Protein AF-A0A918P2J9-F1 (afdb_monomer)

Mean predicted aligned error: 7.33 Å

Solvent-accessible surface area (backbone atoms only — not comparable to full-atom values): 13934 Å² total; per-residue (Å²): 56,36,21,36,29,37,30,34,42,88,56,56,94,86,48,90,57,74,22,52,44,79,51,74,50,75,21,61,88,100,46,53,57,49,46,50,60,71,48,36,55,52,45,50,60,73,72,46,90,61,63,65,65,52,54,49,59,73,71,31,46,76,73,44,68,31,48,72,48,73,78,57,59,68,42,76,58,72,70,55,52,92,74,96,67,66,88,82,62,78,62,58,41,62,76,27,48,31,54,35,65,92,68,68,45,60,66,61,38,30,54,48,24,52,51,50,49,51,60,56,67,61,46,89,88,51,88,65,52,54,54,56,50,33,42,49,39,55,55,55,40,45,67,57,46,54,50,54,43,55,67,48,44,81,42,87,88,58,82,65,84,70,59,74,77,57,80,68,50,57,56,50,53,54,50,50,50,42,43,66,60,24,30,88,65,36,69,65,42,24,52,43,50,51,32,32,67,70,64,77,39,61,73,69,55,59,63,35,70,73,32,38,48,47,52,73,73,48,76,62,57,81,79,68,94,62,82,83,84,67,78,81,73,82,83,128

Radius of gyration: 21.14 Å; Cα contacts (8 Å, |Δi|>4): 279; chains: 1; bounding box: 54×46×59 Å

Structure (mmCIF, N/CA/C/O backbone):
data_AF-A0A918P2J9-F1
#
_entry.id   AF-A0A918P2J9-F1
#
loop_
_atom_site.group_PDB
_atom_site.id
_atom_site.type_symbol
_atom_site.label_atom_id
_atom_site.label_alt_id
_atom_site.label_comp_id
_atom_site.label_asym_id
_atom_site.label_entity_id
_atom_site.label_seq_id
_atom_site.pdbx_PDB_ins_code
_atom_site.Cartn_x
_atom_site.Cartn_y
_atom_site.Cartn_z
_atom_site.occupancy
_atom_site.B_iso_or_equiv
_atom_site.auth_seq_id
_atom_site.auth_comp_id
_atom_site.auth_asym_id
_atom_site.auth_atom_id
_atom_site.pdbx_PDB_model_num
ATOM 1 N N . MET A 1 1 ? -4.949 5.084 -13.049 1.00 84.31 1 MET A N 1
ATOM 2 C CA . MET A 1 1 ? -5.505 3.726 -13.236 1.00 84.31 1 MET A CA 1
ATOM 3 C C . MET A 1 1 ? -4.372 2.719 -13.173 1.00 84.31 1 MET A C 1
ATOM 5 O O . MET A 1 1 ? -3.255 3.065 -13.532 1.00 84.31 1 MET A O 1
ATOM 9 N N . VAL A 1 2 ? -4.648 1.508 -12.704 1.00 87.06 2 VAL A N 1
ATOM 10 C CA . VAL A 1 2 ? -3.726 0.367 -12.774 1.00 87.06 2 VAL A CA 1
ATOM 11 C C . VAL A 1 2 ? -4.318 -0.639 -13.756 1.00 87.06 2 VAL A C 1
ATOM 13 O O . VAL A 1 2 ? -5.532 -0.826 -13.731 1.00 87.06 2 VAL A O 1
ATOM 16 N N . ALA A 1 3 ? -3.507 -1.251 -14.609 1.00 89.50 3 ALA A N 1
ATOM 17 C CA . ALA A 1 3 ? -3.910 -2.371 -15.451 1.00 89.50 3 ALA A CA 1
ATOM 18 C C . ALA A 1 3 ? -2.964 -3.547 -15.219 1.00 89.50 3 ALA A C 1
ATOM 20 O O . ALA A 1 3 ? -1.765 -3.337 -15.028 1.00 89.50 3 ALA A O 1
ATOM 21 N N . GLY A 1 4 ? -3.503 -4.763 -15.218 1.00 90.19 4 GLY A N 1
ATOM 22 C CA . GLY A 1 4 ? -2.707 -5.975 -15.076 1.00 90.19 4 GLY A CA 1
ATOM 23 C C . GLY A 1 4 ? -3.151 -7.078 -16.024 1.00 90.19 4 GLY A C 1
ATOM 24 O O . GLY A 1 4 ? -4.349 -7.261 -16.217 1.00 90.19 4 GLY A O 1
ATOM 25 N N . ALA A 1 5 ? -2.191 -7.806 -16.582 1.00 90.94 5 ALA A N 1
ATOM 26 C CA . ALA A 1 5 ? -2.409 -8.960 -17.453 1.00 90.94 5 ALA A CA 1
ATOM 27 C C . ALA A 1 5 ? -1.496 -10.110 -17.013 1.00 90.94 5 ALA A C 1
ATOM 29 O O . ALA A 1 5 ? -0.385 -9.867 -16.528 1.00 90.94 5 ALA A O 1
ATOM 30 N N . GLN A 1 6 ? -1.971 -11.347 -17.148 1.00 91.69 6 GLN A N 1
ATOM 31 C CA . GLN A 1 6 ? -1.161 -12.535 -16.874 1.00 91.69 6 GLN A CA 1
ATOM 32 C C . GLN A 1 6 ? -0.451 -12.980 -18.145 1.00 91.69 6 GLN A C 1
ATOM 34 O O . GLN A 1 6 ? -1.038 -12.955 -19.223 1.00 91.69 6 GLN A O 1
ATOM 39 N N . TRP A 1 7 ? 0.792 -13.412 -17.997 1.00 91.19 7 TRP A N 1
ATOM 40 C CA . TRP A 1 7 ? 1.665 -13.833 -19.084 1.00 91.19 7 TRP A CA 1
ATOM 41 C C . TRP A 1 7 ? 2.364 -15.129 -18.700 1.00 91.19 7 TRP A C 1
ATOM 43 O O . TRP A 1 7 ? 2.609 -15.373 -17.519 1.00 91.19 7 TRP A O 1
ATOM 53 N N . ARG A 1 8 ? 2.701 -15.948 -19.688 1.00 90.25 8 ARG A N 1
ATOM 54 C CA . ARG A 1 8 ? 3.524 -17.138 -19.527 1.00 90.25 8 ARG A CA 1
ATOM 55 C C . ARG A 1 8 ? 4.859 -16.935 -20.218 1.00 90.25 8 ARG A C 1
ATOM 57 O O . ARG A 1 8 ? 4.885 -16.604 -21.395 1.00 90.25 8 ARG A O 1
ATOM 64 N N . ALA A 1 9 ? 5.943 -17.177 -19.502 1.00 85.69 9 ALA A N 1
ATOM 65 C CA . ALA A 1 9 ? 7.285 -17.286 -20.056 1.00 85.69 9 ALA A CA 1
ATOM 66 C C . ALA A 1 9 ? 7.898 -18.620 -19.609 1.00 85.69 9 ALA A C 1
ATOM 68 O O . ALA A 1 9 ? 7.389 -19.259 -18.683 1.00 85.69 9 ALA A O 1
ATOM 69 N N . ASP A 1 10 ? 8.979 -19.049 -20.261 1.00 76.81 10 ASP A N 1
ATOM 70 C CA . ASP A 1 10 ? 9.714 -20.230 -19.815 1.00 76.81 10 ASP A CA 1
ATOM 71 C C . ASP A 1 10 ? 10.178 -20.030 -18.367 1.00 76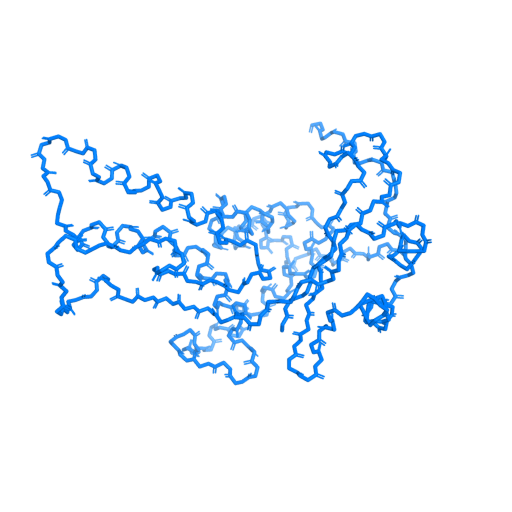.81 10 ASP A C 1
ATOM 73 O O . ASP A 1 10 ? 10.857 -19.056 -18.033 1.00 76.81 10 ASP A O 1
ATOM 77 N N . ALA A 1 11 ? 9.774 -20.953 -17.492 1.00 64.69 11 ALA A N 1
ATOM 78 C CA . ALA A 1 11 ? 10.113 -20.895 -16.081 1.00 64.69 11 ALA A CA 1
ATOM 79 C C . ALA A 1 11 ? 11.627 -21.069 -15.920 1.00 64.69 11 ALA A C 1
ATOM 81 O O . ALA A 1 11 ? 12.173 -22.148 -16.167 1.00 64.69 11 ALA A O 1
ATOM 82 N N . ALA A 1 12 ? 12.312 -20.013 -15.486 1.00 64.62 12 ALA A N 1
ATOM 83 C CA . ALA A 1 12 ? 13.693 -20.140 -15.050 1.00 64.62 12 ALA A CA 1
ATOM 84 C C . ALA A 1 12 ? 13.765 -21.046 -13.807 1.00 64.62 12 ALA A C 1
ATOM 86 O O . ALA A 1 12 ? 12.830 -21.122 -13.005 1.00 64.62 12 ALA A O 1
ATOM 87 N N . GLU A 1 13 ? 14.891 -21.734 -13.627 1.00 53.19 13 GLU A N 1
ATOM 88 C CA . GLU A 1 13 ? 15.126 -22.571 -12.451 1.00 53.19 13 GLU A CA 1
ATOM 89 C C . GLU A 1 13 ? 14.973 -21.734 -11.164 1.00 53.19 13 GLU A C 1
ATOM 91 O O . GLU A 1 13 ? 15.686 -20.752 -10.959 1.00 53.19 13 GLU A O 1
ATOM 96 N N . GLY A 1 14 ? 14.008 -22.101 -10.311 1.00 57.75 14 GLY A N 1
ATOM 97 C CA . GLY A 1 14 ? 13.675 -21.365 -9.083 1.00 57.75 14 GLY A CA 1
ATOM 98 C C . GLY A 1 14 ? 12.502 -20.382 -9.189 1.00 57.75 14 GLY A C 1
ATOM 99 O O . GLY A 1 14 ? 12.228 -19.685 -8.210 1.00 57.75 14 GLY A O 1
ATOM 100 N N . ASP A 1 15 ? 11.790 -20.327 -10.317 1.00 68.50 15 ASP A N 1
ATOM 101 C CA . ASP A 1 15 ? 10.587 -19.503 -10.443 1.00 68.50 15 ASP A CA 1
ATOM 102 C C . ASP A 1 15 ? 9.437 -20.017 -9.554 1.00 68.50 15 ASP A C 1
ATOM 104 O O . ASP A 1 15 ? 8.882 -21.100 -9.758 1.00 68.50 15 ASP A O 1
ATOM 108 N N . ALA A 1 16 ? 9.064 -19.205 -8.563 1.00 64.88 16 ALA A N 1
ATOM 109 C CA . ALA A 1 16 ? 7.984 -19.497 -7.628 1.00 64.88 16 ALA A CA 1
ATOM 110 C C . ALA A 1 16 ? 6.596 -19.519 -8.294 1.00 64.88 16 ALA A C 1
ATOM 112 O O . ALA A 1 16 ? 5.665 -20.094 -7.724 1.00 64.88 16 ALA A O 1
ATOM 113 N N . GLU A 1 17 ? 6.447 -18.905 -9.471 1.00 73.00 17 GLU A N 1
ATOM 114 C CA . GLU A 1 17 ? 5.168 -18.782 -10.176 1.00 73.00 17 GLU A CA 1
ATOM 115 C C . GLU A 1 17 ? 5.001 -19.805 -11.316 1.00 73.00 17 GLU A C 1
ATOM 117 O O . GLU A 1 17 ? 3.989 -19.793 -12.023 1.00 73.00 17 GLU A O 1
ATOM 122 N N . GLY A 1 18 ? 5.959 -20.727 -11.487 1.00 77.19 18 GLY A N 1
ATOM 123 C CA . GLY A 1 18 ? 5.875 -21.805 -12.479 1.00 77.19 18 GLY A CA 1
ATOM 124 C C . GLY A 1 18 ? 5.742 -21.300 -13.920 1.00 77.19 18 GLY A C 1
ATOM 125 O O . GLY A 1 18 ? 4.986 -21.876 -14.705 1.00 77.19 18 GLY A O 1
ATOM 126 N N . GLY A 1 19 ? 6.421 -20.199 -14.248 1.00 83.31 19 GLY A N 1
ATOM 127 C CA . GLY A 1 19 ? 6.422 -19.540 -15.552 1.00 83.31 19 GLY A CA 1
ATOM 128 C C . GLY A 1 19 ? 5.253 -18.584 -15.774 1.00 83.31 19 GLY A C 1
ATOM 129 O O . GLY A 1 19 ? 5.132 -18.028 -16.861 1.00 83.31 19 GLY A O 1
ATOM 130 N N . THR A 1 20 ? 4.353 -18.402 -14.799 1.00 89.56 20 THR A N 1
ATOM 131 C CA . THR A 1 20 ? 3.184 -17.517 -14.936 1.00 89.56 20 THR A CA 1
ATOM 132 C C . THR A 1 20 ? 3.386 -16.210 -14.189 1.00 89.56 20 THR A C 1
ATOM 134 O O . THR A 1 20 ? 3.342 -16.192 -12.970 1.00 89.56 20 THR A O 1
ATOM 137 N N . HIS A 1 21 ? 3.476 -15.097 -14.906 1.00 89.75 21 HIS A N 1
ATOM 138 C CA . HIS A 1 21 ? 3.784 -13.791 -14.336 1.00 89.75 21 HIS A CA 1
ATOM 139 C C . HIS A 1 21 ? 2.631 -12.800 -14.473 1.00 89.75 21 HIS A C 1
ATOM 141 O O . HIS A 1 21 ? 1.951 -12.735 -15.500 1.00 89.75 21 HIS A O 1
ATOM 147 N N . LEU A 1 22 ? 2.423 -11.976 -13.445 1.00 90.06 22 LEU A N 1
ATOM 148 C CA . LEU A 1 22 ? 1.475 -10.862 -13.487 1.00 90.06 22 LEU A CA 1
ATOM 149 C C . LEU A 1 22 ? 2.208 -9.554 -13.807 1.00 90.06 22 LEU A C 1
ATOM 151 O O . LEU A 1 22 ? 2.923 -9.006 -12.967 1.00 90.06 22 LEU A O 1
ATOM 155 N N . VAL A 1 23 ? 1.976 -9.004 -14.998 1.00 89.88 23 VAL A N 1
ATOM 156 C CA . VAL A 1 23 ? 2.512 -7.692 -15.383 1.00 89.88 23 VAL A CA 1
ATOM 157 C C . VAL A 1 23 ? 1.518 -6.625 -14.970 1.00 89.88 23 VAL A C 1
ATOM 159 O O . VAL A 1 23 ? 0.385 -6.623 -15.444 1.00 89.88 23 VAL A O 1
ATOM 162 N N . ILE A 1 24 ? 1.945 -5.698 -14.113 1.00 89.94 24 ILE A N 1
ATOM 163 C CA . ILE A 1 24 ? 1.121 -4.580 -13.650 1.00 89.94 24 ILE A CA 1
ATOM 164 C C . ILE A 1 24 ? 1.755 -3.269 -14.101 1.00 89.94 24 ILE A C 1
ATOM 166 O O . ILE A 1 24 ? 2.901 -2.972 -13.765 1.00 89.94 24 ILE A O 1
ATOM 170 N N . VAL A 1 25 ? 0.976 -2.446 -14.796 1.00 89.50 25 VAL A N 1
ATOM 171 C CA . VAL A 1 25 ? 1.343 -1.067 -15.127 1.00 89.50 25 VAL A CA 1
ATOM 172 C C . VAL A 1 25 ? 0.364 -0.092 -14.501 1.00 89.50 25 VAL A C 1
ATOM 174 O O . VAL A 1 25 ? -0.822 -0.372 -14.323 1.00 89.50 25 VAL A O 1
ATOM 177 N N . SER A 1 26 ? 0.857 1.091 -14.163 1.00 87.94 26 SER A N 1
ATOM 178 C CA . SER A 1 26 ? 0.036 2.156 -13.607 1.00 87.94 26 SER A CA 1
ATOM 179 C C . SER A 1 26 ? 0.283 3.453 -14.345 1.00 87.94 26 SER A C 1
ATOM 181 O O . SER A 1 26 ? 1.430 3.858 -14.515 1.00 87.94 26 SER A O 1
ATOM 183 N N . GLY A 1 27 ? -0.808 4.119 -14.690 1.00 84.50 27 GLY A N 1
ATOM 184 C CA . GLY A 1 27 ? -0.811 5.423 -15.323 1.00 84.50 27 GLY A CA 1
ATOM 185 C C . GLY A 1 27 ? -1.550 6.445 -14.478 1.00 84.50 27 GLY A C 1
ATOM 186 O O . GLY A 1 27 ? -2.526 6.130 -13.778 1.00 84.50 27 GLY A O 1
ATOM 187 N N . LEU A 1 28 ? -1.078 7.680 -14.531 1.00 77.75 28 LEU A N 1
ATOM 188 C CA . LEU A 1 28 ? -1.748 8.830 -13.934 1.00 77.75 28 LEU A CA 1
ATOM 189 C C . LEU A 1 28 ? -2.625 9.485 -14.998 1.00 77.75 28 LEU A C 1
ATOM 191 O O . LEU A 1 28 ? -2.317 9.366 -16.167 1.00 77.75 28 LEU A O 1
ATOM 195 N N . ARG A 1 29 ? -3.716 10.126 -14.572 1.00 72.62 29 ARG A N 1
ATOM 196 C CA . ARG A 1 29 ? -4.645 10.969 -15.357 1.00 72.62 29 ARG A CA 1
ATOM 197 C C . ARG A 1 29 ? -4.267 11.231 -16.820 1.00 72.62 29 ARG A C 1
ATOM 199 O O . ARG A 1 29 ? -3.204 11.796 -17.069 1.00 72.62 29 ARG A O 1
ATOM 206 N N . ASP A 1 30 ? -5.175 10.905 -17.735 1.00 78.00 30 ASP A N 1
ATOM 207 C CA . ASP A 1 30 ? -5.034 11.082 -19.193 1.00 78.00 30 ASP A CA 1
ATOM 208 C C . ASP A 1 30 ? -3.894 10.253 -19.820 1.00 78.00 30 ASP A C 1
ATOM 210 O O . ASP A 1 30 ? -3.643 10.307 -21.023 1.00 78.00 30 ASP A O 1
ATOM 214 N N . ASP A 1 31 ? -3.218 9.450 -19.000 1.00 83.69 31 ASP A N 1
ATOM 215 C CA . ASP A 1 31 ? -2.245 8.435 -19.368 1.00 83.69 31 ASP A CA 1
ATOM 216 C C . ASP A 1 31 ? -2.607 7.085 -18.729 1.00 83.69 31 ASP A C 1
ATOM 218 O O . ASP A 1 31 ? -1.748 6.314 -18.297 1.00 83.69 31 ASP A O 1
ATOM 222 N N . GLU A 1 32 ? -3.902 6.793 -18.600 1.00 86.19 32 GLU A N 1
ATOM 223 C CA . GLU A 1 32 ? -4.345 5.486 -18.136 1.00 86.19 32 GLU A CA 1
ATOM 224 C C . GLU A 1 32 ? -3.878 4.364 -19.078 1.00 86.19 32 GLU A C 1
ATOM 226 O O . GLU A 1 32 ? -4.041 4.482 -20.294 1.00 86.19 32 GLU A O 1
ATOM 231 N N . PRO A 1 33 ? -3.350 3.247 -18.537 1.00 86.81 33 PRO A N 1
ATOM 232 C CA . PRO A 1 33 ? -3.035 2.101 -19.363 1.00 86.81 33 PRO A CA 1
ATOM 233 C C . PRO A 1 33 ? -4.320 1.551 -20.002 1.00 86.81 33 PRO A C 1
ATOM 235 O O . PRO A 1 33 ? -5.332 1.395 -19.301 1.00 86.81 33 PRO A O 1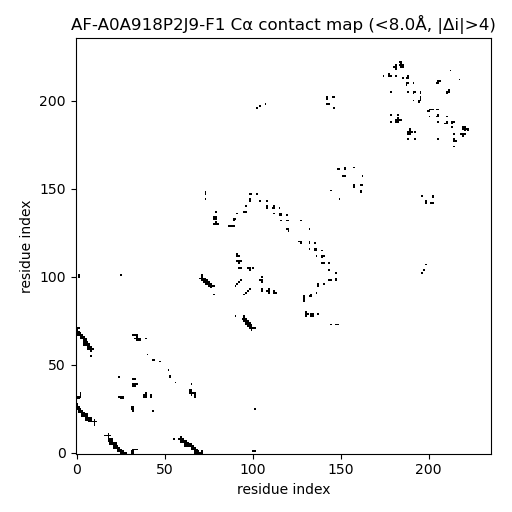
ATOM 238 N N . PRO A 1 34 ? -4.293 1.262 -21.311 1.00 88.06 34 PRO A N 1
ATOM 239 C CA . PRO A 1 34 ? -5.384 0.585 -21.998 1.00 88.06 34 PRO A CA 1
ATOM 240 C C . PRO A 1 34 ? -5.590 -0.837 -21.456 1.00 88.06 34 PRO A C 1
ATOM 242 O O . PRO A 1 34 ? -4.734 -1.400 -20.769 1.00 88.06 34 PRO A O 1
ATOM 245 N N . THR A 1 35 ? -6.769 -1.391 -21.735 1.00 87.69 35 THR A N 1
ATOM 246 C CA . THR A 1 35 ? -7.193 -2.729 -21.280 1.00 87.69 35 THR A CA 1
ATOM 247 C C . THR A 1 35 ? -7.355 -3.728 -22.423 1.00 87.69 35 THR A C 1
ATOM 249 O O . THR A 1 35 ? -7.693 -4.878 -22.174 1.00 87.69 35 THR A O 1
ATOM 252 N N . ASP A 1 36 ? -7.156 -3.295 -23.665 1.00 88.94 36 ASP A N 1
ATOM 253 C CA . ASP A 1 36 ? -6.964 -4.177 -24.812 1.00 88.94 36 ASP A CA 1
ATOM 254 C C . ASP A 1 36 ? -5.494 -4.613 -24.915 1.00 88.94 36 ASP A C 1
ATOM 256 O O . ASP A 1 36 ? -4.588 -3.890 -24.491 1.00 88.94 36 ASP A O 1
ATOM 260 N N . ASP A 1 37 ? -5.269 -5.806 -25.457 1.00 80.38 37 ASP A N 1
ATOM 261 C CA . ASP A 1 37 ? -3.973 -6.490 -25.389 1.00 80.38 37 ASP A CA 1
ATOM 262 C C . ASP A 1 37 ? -2.890 -5.751 -26.198 1.00 80.38 37 ASP A C 1
ATOM 264 O O . ASP A 1 37 ? -1.803 -5.471 -25.680 1.00 80.38 37 ASP A O 1
ATOM 268 N N . ASP A 1 38 ? -3.216 -5.326 -27.424 1.00 86.00 38 ASP A N 1
ATOM 269 C CA . ASP A 1 38 ? -2.317 -4.548 -28.291 1.00 86.00 38 ASP A CA 1
ATOM 270 C C . ASP A 1 38 ? -1.973 -3.185 -27.676 1.00 86.00 38 ASP A C 1
ATOM 272 O O . ASP A 1 38 ? -0.812 -2.743 -27.671 1.00 86.00 38 ASP A O 1
ATOM 276 N N . GLY A 1 39 ? -2.979 -2.514 -27.111 1.00 88.38 39 GLY A N 1
ATOM 277 C CA . GLY A 1 39 ? -2.814 -1.269 -26.385 1.00 88.38 39 GLY A CA 1
ATOM 278 C C . GLY A 1 39 ? -1.906 -1.441 -25.174 1.00 88.38 39 GLY A C 1
ATOM 279 O O . GLY A 1 39 ? -1.040 -0.592 -24.945 1.00 88.38 39 GLY A O 1
ATOM 280 N N . PHE A 1 40 ? -2.067 -2.519 -24.400 1.00 88.88 40 PHE A N 1
ATOM 281 C CA . PHE A 1 40 ? -1.269 -2.780 -23.201 1.00 88.88 40 PHE A CA 1
ATOM 282 C C . PHE A 1 40 ? 0.216 -2.924 -23.548 1.00 88.88 40 PHE A C 1
ATOM 284 O O . PHE A 1 40 ? 1.058 -2.238 -22.961 1.00 88.88 40 PHE A O 1
ATOM 291 N N . VAL A 1 41 ? 0.541 -3.743 -24.553 1.00 89.00 41 VAL A N 1
ATOM 292 C CA . VAL A 1 41 ? 1.923 -3.925 -25.027 1.00 89.00 41 VAL A CA 1
ATOM 293 C C . VAL A 1 41 ? 2.493 -2.608 -25.556 1.00 89.00 41 VAL A C 1
ATOM 295 O O . VAL A 1 41 ? 3.611 -2.223 -25.200 1.00 89.00 41 VAL A O 1
ATOM 298 N N . THR A 1 42 ? 1.717 -1.868 -26.352 1.00 90.38 42 THR A N 1
ATOM 299 C CA . THR A 1 42 ? 2.128 -0.556 -26.877 1.00 90.38 42 THR A CA 1
ATOM 300 C C . THR A 1 42 ? 2.400 0.443 -25.750 1.00 90.38 42 THR A C 1
ATOM 302 O O . THR A 1 42 ? 3.388 1.184 -25.788 1.00 90.38 42 THR A O 1
ATOM 305 N N . TYR A 1 43 ? 1.553 0.451 -24.720 1.00 90.19 43 TYR A N 1
ATOM 306 C CA . TYR A 1 43 ? 1.710 1.301 -23.545 1.00 90.19 43 TYR A CA 1
ATOM 307 C C . TYR A 1 43 ? 3.001 0.975 -22.792 1.00 90.19 43 TYR A C 1
ATOM 309 O O . TYR A 1 43 ? 3.782 1.887 -22.508 1.00 90.19 43 TYR A O 1
ATOM 317 N N . VAL A 1 44 ? 3.262 -0.312 -22.529 1.00 88.75 44 VAL A N 1
ATOM 318 C CA . VAL A 1 44 ? 4.504 -0.769 -21.887 1.00 88.75 44 VAL A CA 1
ATOM 319 C C . VAL A 1 44 ? 5.719 -0.295 -22.686 1.00 88.75 44 VAL A C 1
ATOM 321 O O . VAL A 1 44 ? 6.596 0.352 -22.110 1.00 88.75 44 VAL A O 1
ATOM 324 N N . ARG A 1 45 ? 5.727 -0.512 -24.010 1.00 88.56 45 ARG A N 1
ATOM 325 C CA . ARG A 1 45 ? 6.843 -0.120 -24.891 1.00 88.56 45 ARG A CA 1
ATOM 326 C C . ARG A 1 45 ? 7.117 1.376 -24.911 1.00 88.56 45 ARG A C 1
ATOM 328 O O . ARG A 1 45 ? 8.264 1.806 -25.002 1.00 88.56 45 ARG A O 1
ATOM 335 N N . LYS A 1 46 ? 6.059 2.180 -24.843 1.00 88.56 46 LYS A N 1
ATOM 336 C CA . LYS A 1 46 ? 6.163 3.642 -24.832 1.00 88.56 46 LYS A CA 1
ATOM 337 C C . LYS A 1 46 ? 6.645 4.177 -23.482 1.00 88.56 46 LYS A C 1
ATOM 339 O O . LYS A 1 46 ? 7.302 5.217 -23.439 1.00 88.56 46 LYS A O 1
ATOM 344 N N . ARG A 1 47 ? 6.266 3.524 -22.379 1.00 85.88 47 ARG A N 1
ATOM 345 C CA . ARG A 1 47 ? 6.467 4.041 -21.017 1.00 85.88 47 ARG A CA 1
ATOM 346 C C . ARG A 1 47 ? 7.725 3.528 -20.336 1.00 85.88 47 ARG A C 1
ATOM 348 O O . ARG A 1 47 ? 8.259 4.241 -19.486 1.00 85.88 47 ARG A O 1
ATOM 355 N N . LEU A 1 48 ? 8.206 2.344 -20.693 1.00 84.81 48 LEU A N 1
ATOM 356 C CA . LEU A 1 48 ? 9.395 1.755 -20.092 1.00 84.81 48 LEU A CA 1
ATOM 357 C C . LEU A 1 48 ? 10.566 1.871 -21.076 1.00 84.81 48 LEU A C 1
ATOM 359 O O . LEU A 1 48 ? 10.582 1.201 -22.095 1.00 84.81 48 LEU A O 1
ATOM 363 N N . PRO A 1 49 ? 11.564 2.730 -20.815 1.00 80.81 49 PRO A N 1
ATOM 364 C CA . PRO A 1 49 ? 12.639 2.973 -21.778 1.00 80.81 49 PRO A CA 1
ATOM 365 C C . PRO A 1 49 ? 13.618 1.797 -21.908 1.00 80.81 49 PRO A C 1
ATOM 367 O O . PRO A 1 49 ? 14.393 1.744 -22.859 1.00 80.81 49 PRO A O 1
ATOM 370 N N . HIS A 1 50 ? 13.626 0.873 -20.943 1.00 84.25 50 HIS A N 1
ATOM 371 C CA . HIS A 1 50 ? 14.583 -0.225 -20.911 1.00 84.25 50 HIS A CA 1
ATOM 372 C C . HIS A 1 50 ? 14.081 -1.432 -21.728 1.00 84.25 50 HIS A C 1
ATOM 374 O O . HIS A 1 50 ? 12.997 -1.944 -21.440 1.00 84.25 50 HIS A O 1
ATOM 380 N N . PRO A 1 51 ? 14.875 -1.974 -22.674 1.00 86.00 51 PRO A N 1
ATOM 381 C CA . PRO A 1 51 ? 14.409 -2.986 -23.628 1.00 86.00 51 PRO A CA 1
ATOM 382 C C . PRO A 1 51 ? 14.159 -4.370 -23.014 1.00 86.00 51 PRO A C 1
ATOM 384 O O . PRO A 1 51 ? 13.605 -5.234 -23.685 1.00 86.00 51 PRO A O 1
ATOM 387 N N . LEU A 1 52 ? 14.567 -4.620 -21.762 1.00 85.75 52 LEU A N 1
ATOM 388 C CA . LEU A 1 52 ? 14.390 -5.932 -21.117 1.00 85.75 52 LEU A CA 1
ATOM 389 C C . LEU A 1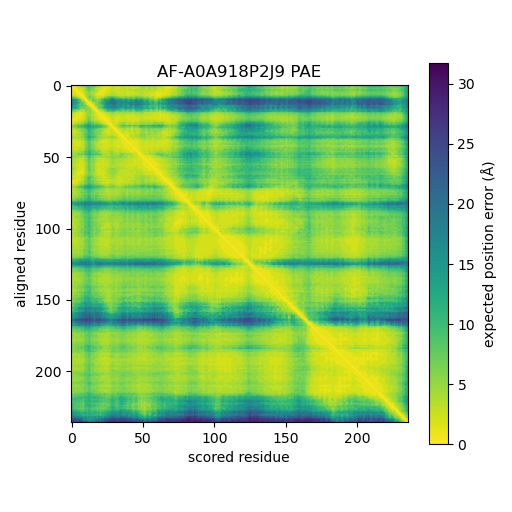 52 ? 12.929 -6.384 -21.099 1.00 85.75 52 LEU A C 1
ATOM 391 O O . LEU A 1 52 ? 12.649 -7.494 -21.529 1.00 85.75 52 LEU A O 1
ATOM 395 N N . LEU A 1 53 ? 12.005 -5.530 -20.652 1.00 84.69 53 LEU A N 1
ATOM 396 C CA . LEU A 1 53 ? 10.590 -5.907 -20.598 1.00 84.69 53 LEU A CA 1
ATOM 397 C C . LEU A 1 53 ? 9.977 -6.037 -21.992 1.00 84.69 53 LEU A C 1
ATOM 399 O O . LEU A 1 53 ? 9.021 -6.777 -22.159 1.00 84.69 53 LEU A O 1
ATOM 403 N N . HIS A 1 54 ? 10.534 -5.354 -22.996 1.00 87.69 54 HIS A N 1
ATOM 404 C CA . HIS A 1 54 ? 10.058 -5.459 -24.375 1.00 87.69 54 HIS A CA 1
ATOM 405 C C . HIS A 1 54 ? 10.420 -6.826 -24.943 1.00 87.69 54 HIS A C 1
ATOM 407 O O . HIS A 1 54 ? 9.538 -7.518 -25.426 1.00 87.69 54 HIS A O 1
ATOM 413 N N . ARG A 1 55 ? 11.690 -7.229 -24.786 1.00 87.88 55 ARG A N 1
ATOM 414 C CA . ARG A 1 55 ? 12.176 -8.558 -25.177 1.00 87.88 55 ARG A CA 1
ATOM 415 C C . ARG A 1 55 ? 11.412 -9.667 -24.461 1.00 87.88 55 ARG A C 1
ATOM 417 O O . ARG A 1 55 ? 10.983 -10.616 -25.093 1.00 87.88 55 ARG A O 1
ATOM 424 N N . TRP A 1 56 ? 11.181 -9.507 -23.160 1.00 88.56 56 TRP A N 1
ATOM 425 C CA . TRP A 1 56 ? 10.410 -10.480 -22.393 1.00 88.56 56 TRP A CA 1
ATOM 426 C C . TRP A 1 56 ? 8.949 -10.573 -22.869 1.00 88.56 56 TRP A C 1
ATOM 428 O O . TRP A 1 56 ? 8.433 -11.672 -23.013 1.00 88.56 56 TRP A O 1
ATOM 438 N N . LEU A 1 57 ? 8.297 -9.447 -23.190 1.00 88.50 57 LEU A N 1
ATOM 439 C CA . LEU A 1 57 ? 6.949 -9.450 -23.781 1.00 88.50 57 LEU A CA 1
ATOM 440 C C . LEU A 1 57 ? 6.905 -10.009 -25.213 1.00 88.50 57 LEU A C 1
ATOM 442 O O . LEU A 1 57 ? 5.842 -10.445 -25.636 1.00 88.50 57 LEU A O 1
ATOM 446 N N . ASP A 1 58 ? 8.011 -9.961 -25.964 1.00 88.00 58 ASP A N 1
ATOM 447 C CA . ASP A 1 58 ? 8.114 -10.556 -27.306 1.00 88.00 58 ASP A CA 1
ATOM 448 C C . ASP A 1 58 ? 8.155 -12.095 -27.250 1.00 88.00 58 ASP A C 1
ATOM 450 O O . ASP A 1 58 ? 7.714 -12.758 -28.186 1.00 88.00 58 ASP A O 1
ATOM 454 N N . GLU A 1 59 ? 8.678 -12.655 -26.157 1.00 89.31 59 GLU A N 1
ATOM 455 C CA . GLU A 1 59 ? 8.826 -14.102 -25.947 1.00 89.31 59 GLU A CA 1
ATOM 456 C C . GLU A 1 59 ? 7.684 -14.706 -25.111 1.00 89.31 59 GLU A C 1
ATOM 458 O O . GLU A 1 59 ? 7.411 -15.901 -25.212 1.00 89.31 59 GLU A O 1
ATOM 463 N N . ALA A 1 60 ? 7.011 -13.897 -24.288 1.00 90.56 60 ALA A N 1
ATOM 464 C CA . ALA A 1 60 ? 5.951 -14.351 -23.397 1.00 90.56 60 ALA A CA 1
ATOM 465 C C . ALA A 1 60 ? 4.579 -14.460 -24.090 1.00 90.56 60 ALA A C 1
ATOM 467 O O . ALA A 1 60 ? 4.179 -13.609 -24.884 1.00 90.56 60 ALA A O 1
ATOM 468 N N . GLU A 1 61 ? 3.802 -15.474 -23.712 1.00 90.19 61 GLU A N 1
ATOM 469 C CA . GLU A 1 61 ? 2.427 -15.686 -24.169 1.00 90.19 61 GLU A CA 1
ATOM 470 C C . GLU A 1 61 ? 1.429 -14.985 -23.224 1.00 90.19 61 GLU A C 1
ATOM 472 O O . GLU A 1 61 ? 1.438 -15.258 -22.020 1.00 90.19 61 GLU A O 1
ATOM 477 N N . PRO A 1 62 ? 0.531 -14.111 -23.707 1.00 90.12 62 PRO A N 1
ATOM 478 C CA . PRO A 1 62 ? -0.520 -13.542 -22.870 1.00 90.12 62 PRO A CA 1
ATOM 479 C C . PRO A 1 62 ? -1.544 -14.621 -22.482 1.00 90.12 62 PRO A C 1
ATOM 481 O O . PRO A 1 62 ? -2.136 -15.280 -23.333 1.00 90.12 62 PRO A O 1
ATOM 484 N N . LEU A 1 63 ? -1.792 -14.786 -21.182 1.00 91.75 63 LEU A N 1
ATOM 485 C CA . LEU A 1 63 ? -2.769 -15.741 -20.638 1.00 91.75 63 LEU A CA 1
ATOM 486 C C . LEU A 1 63 ? -4.137 -15.111 -20.363 1.00 91.75 63 LEU A C 1
ATOM 488 O O . LEU A 1 63 ? -5.127 -15.821 -20.175 1.00 91.75 63 LEU A O 1
ATOM 492 N N . SER A 1 64 ? -4.197 -13.785 -20.269 1.00 89.69 64 SER A N 1
ATOM 493 C CA . SER A 1 64 ? -5.437 -13.055 -20.042 1.00 89.69 64 SER A CA 1
ATOM 494 C C . SER A 1 64 ? -5.368 -11.651 -20.615 1.00 89.69 64 SER A C 1
ATOM 496 O O . SER A 1 64 ? -4.295 -11.051 -20.686 1.00 89.69 64 SER A O 1
ATOM 498 N N . SER A 1 65 ? -6.534 -11.111 -20.969 1.00 89.38 65 SER A N 1
ATOM 499 C CA . SER A 1 65 ? -6.626 -9.703 -21.333 1.00 89.38 65 SER A CA 1
ATOM 500 C C . SER A 1 65 ? -6.345 -8.791 -20.144 1.00 89.38 65 SER A C 1
ATOM 502 O O . SER A 1 65 ? -6.533 -9.169 -18.983 1.00 89.38 65 SER A O 1
ATOM 504 N N . ALA A 1 66 ? -5.921 -7.560 -20.424 1.00 88.75 66 ALA A N 1
ATOM 505 C CA . ALA A 1 66 ? -5.584 -6.609 -19.375 1.00 88.75 66 ALA A CA 1
ATOM 506 C C . ALA A 1 66 ? -6.818 -6.148 -18.573 1.00 88.75 66 ALA A C 1
ATOM 508 O O . ALA A 1 66 ? -7.766 -5.556 -19.088 1.00 88.75 66 ALA A O 1
ATOM 509 N N . PHE A 1 67 ? -6.778 -6.342 -17.254 1.00 90.38 67 PHE A N 1
ATOM 510 C CA . PHE A 1 67 ? -7.820 -5.898 -16.333 1.00 90.38 67 PHE A CA 1
ATOM 511 C C . PHE A 1 67 ? -7.476 -4.556 -15.705 1.00 90.38 67 PHE A C 1
ATOM 513 O O . PHE A 1 67 ? -6.459 -4.387 -15.032 1.00 90.38 67 PHE A O 1
ATOM 520 N N . GLY A 1 68 ? -8.381 -3.601 -15.886 1.00 89.00 68 GLY A N 1
ATOM 521 C CA . GLY A 1 68 ? -8.244 -2.239 -15.406 1.00 89.00 68 GLY A CA 1
ATOM 522 C C . GLY A 1 68 ? -8.890 -1.973 -14.045 1.00 89.00 68 GLY A C 1
ATOM 523 O O . GLY A 1 68 ? -10.063 -2.271 -13.826 1.00 89.00 68 GLY A O 1
ATOM 524 N N . TYR A 1 69 ? -8.174 -1.289 -13.156 1.00 87.31 69 TYR A N 1
ATOM 525 C CA . TYR A 1 69 ? -8.677 -0.802 -11.875 1.00 87.31 69 TYR A CA 1
ATOM 526 C C . TYR A 1 69 ? -8.472 0.712 -11.717 1.00 87.31 69 TYR A C 1
ATOM 528 O O . TYR A 1 69 ? -7.356 1.239 -11.736 1.00 87.31 69 TYR A O 1
ATOM 536 N N . ARG A 1 70 ? -9.579 1.444 -11.538 1.00 84.19 70 ARG A N 1
ATOM 537 C CA . ARG A 1 70 ? -9.593 2.921 -11.492 1.00 84.19 70 ARG A CA 1
ATOM 538 C C . ARG A 1 70 ? -9.725 3.517 -10.089 1.00 84.19 70 ARG A C 1
ATOM 540 O O . ARG A 1 70 ? -9.503 4.711 -9.913 1.00 84.19 70 ARG A O 1
ATOM 547 N N . ARG A 1 71 ? -10.063 2.719 -9.072 1.00 81.94 71 ARG A N 1
ATOM 548 C CA . ARG A 1 71 ? -10.291 3.208 -7.699 1.00 81.94 71 ARG A CA 1
ATOM 549 C C . ARG A 1 71 ? -8.984 3.312 -6.906 1.00 81.94 71 ARG A C 1
ATOM 551 O O . ARG A 1 71 ? -8.767 2.577 -5.954 1.00 81.94 71 ARG A O 1
ATOM 558 N N . THR A 1 72 ? -8.121 4.253 -7.281 1.00 80.88 72 THR A N 1
ATOM 559 C CA . THR A 1 72 ? -6.788 4.440 -6.670 1.00 80.88 72 THR A CA 1
ATOM 560 C C . THR A 1 72 ? -6.772 5.410 -5.483 1.00 80.88 72 THR A C 1
ATOM 562 O O . THR A 1 72 ? -5.710 5.826 -5.037 1.00 80.88 72 THR A O 1
ATOM 565 N N . ALA A 1 73 ? -7.937 5.813 -4.969 1.00 84.19 73 ALA A N 1
ATOM 566 C CA . ALA A 1 73 ? -8.018 6.748 -3.853 1.00 84.19 73 ALA A CA 1
ATOM 567 C C . ALA A 1 73 ? -7.737 6.056 -2.510 1.00 84.19 73 ALA A C 1
ATOM 569 O O . ALA A 1 73 ? -8.335 5.029 -2.190 1.00 84.19 73 ALA A O 1
ATOM 570 N N . ASN A 1 74 ? -6.908 6.685 -1.674 1.00 86.88 74 ASN A N 1
ATOM 571 C CA . ASN A 1 74 ? -6.774 6.307 -0.269 1.00 86.88 74 ASN A CA 1
ATOM 572 C C . ASN A 1 74 ? -7.992 6.808 0.519 1.00 86.88 74 ASN A C 1
ATOM 574 O O . ASN A 1 74 ? -8.206 8.015 0.646 1.00 86.88 74 ASN A O 1
ATOM 578 N N . ILE A 1 75 ? -8.781 5.896 1.088 1.00 90.75 75 ILE A N 1
ATOM 579 C CA . ILE A 1 75 ? -9.986 6.226 1.858 1.00 90.75 75 ILE A CA 1
ATOM 580 C C . ILE A 1 75 ? -9.877 5.625 3.253 1.00 90.75 75 ILE A C 1
ATOM 582 O O . ILE A 1 75 ? -9.877 4.410 3.414 1.00 90.75 75 ILE A O 1
ATOM 586 N N . ARG A 1 76 ? -9.879 6.473 4.285 1.00 91.50 76 ARG A N 1
ATOM 587 C CA . ARG A 1 76 ? -9.929 6.046 5.691 1.00 91.50 76 ARG A CA 1
ATOM 588 C C . ARG A 1 76 ? -11.231 6.481 6.334 1.00 91.50 76 ARG A C 1
ATOM 590 O O . ARG A 1 76 ? -11.426 7.666 6.614 1.00 91.50 76 ARG A O 1
ATOM 597 N N . ARG A 1 77 ? -12.111 5.523 6.622 1.00 92.56 77 ARG A N 1
ATOM 598 C CA . ARG A 1 77 ? -13.415 5.799 7.234 1.00 92.56 77 ARG A CA 1
ATOM 599 C C . ARG A 1 77 ? -13.274 5.850 8.755 1.00 92.56 77 ARG A C 1
ATOM 601 O O . ARG A 1 77 ? -12.840 4.894 9.392 1.00 92.56 77 ARG A O 1
ATOM 608 N N . ARG A 1 78 ? -13.633 6.988 9.358 1.00 92.00 78 ARG A N 1
ATOM 609 C CA . ARG A 1 78 ? -13.460 7.272 10.797 1.00 92.00 78 ARG A CA 1
ATOM 610 C C . ARG A 1 78 ? -14.575 6.680 11.653 1.00 92.00 78 ARG A C 1
ATOM 612 O O . ARG A 1 78 ? -15.283 7.369 12.382 1.00 92.00 78 ARG A O 1
ATOM 619 N N . TYR A 1 79 ? -14.746 5.370 11.530 1.00 93.00 79 TYR A N 1
ATOM 620 C CA . TYR A 1 79 ? -15.755 4.612 12.260 1.00 93.00 79 TYR A CA 1
ATOM 621 C C . TYR A 1 79 ? -15.441 4.458 13.760 1.00 93.00 79 TYR A C 1
ATOM 623 O O . TYR A 1 79 ? -16.293 4.035 14.535 1.00 93.00 79 TYR A O 1
ATOM 631 N N . ASP A 1 80 ? -14.238 4.864 14.171 1.00 90.50 80 ASP A N 1
ATOM 632 C CA . ASP A 1 80 ? -13.783 5.002 15.557 1.00 90.50 80 ASP A CA 1
ATOM 633 C C . ASP A 1 80 ? -14.405 6.195 16.315 1.00 90.50 80 ASP A C 1
ATOM 635 O O . ASP A 1 80 ? -14.390 6.233 17.558 1.00 90.50 80 ASP A O 1
ATOM 639 N N . LEU A 1 81 ? -14.915 7.184 15.574 1.00 90.31 81 LEU A N 1
ATOM 640 C CA . LEU A 1 81 ? -15.543 8.385 16.118 1.00 90.31 81 LEU A CA 1
ATOM 641 C C . LEU A 1 81 ? -17.018 8.134 16.487 1.00 90.31 81 LEU A C 1
ATOM 643 O O . LEU A 1 81 ? -17.656 7.253 15.904 1.00 90.31 81 LEU A O 1
ATOM 647 N N . PRO A 1 82 ? -17.576 8.887 17.456 1.00 85.19 82 PRO A N 1
ATOM 648 C CA . PRO A 1 82 ? -18.998 8.808 17.788 1.00 85.19 82 PRO A CA 1
ATOM 649 C C . PRO A 1 82 ? -19.886 9.085 16.565 1.00 85.19 82 PRO A C 1
ATOM 651 O O . PRO A 1 82 ? -19.592 9.972 15.769 1.00 85.19 82 PRO A O 1
ATOM 654 N N . GLY A 1 83 ? -20.982 8.340 16.424 1.00 85.94 83 GLY A N 1
ATOM 655 C CA . GLY A 1 83 ? -21.949 8.512 15.340 1.00 85.94 83 GLY A CA 1
ATOM 656 C C . GLY A 1 83 ? -23.079 7.487 15.420 1.00 85.94 83 GLY A C 1
ATOM 657 O O . GLY A 1 83 ? -22.951 6.477 16.114 1.00 85.94 83 GLY A O 1
ATOM 658 N N . ARG A 1 84 ? -24.189 7.739 14.716 1.00 84.75 84 ARG A N 1
ATOM 659 C CA . ARG A 1 84 ? -25.334 6.817 14.667 1.00 84.75 84 ARG A CA 1
ATOM 660 C C . ARG A 1 84 ? -24.972 5.594 13.822 1.00 84.75 84 ARG A C 1
ATOM 662 O O . ARG A 1 84 ? -24.750 5.720 12.620 1.00 84.75 84 ARG A O 1
ATOM 669 N N . ARG A 1 85 ? -24.884 4.425 14.456 1.00 86.81 85 ARG A N 1
ATOM 670 C CA . ARG A 1 85 ? -24.657 3.126 13.807 1.00 86.81 85 ARG A CA 1
ATOM 671 C C . ARG A 1 85 ? -25.557 2.072 14.439 1.00 86.81 85 ARG A C 1
ATOM 673 O O . ARG A 1 85 ? -25.831 2.188 15.635 1.00 86.81 85 ARG A O 1
ATOM 680 N N . PRO A 1 86 ? -25.955 1.038 13.684 1.00 89.75 86 PRO A N 1
ATOM 681 C CA . PRO A 1 86 ? -26.602 -0.128 14.263 1.00 89.75 86 PRO A CA 1
ATOM 682 C C . PRO A 1 86 ? -25.735 -0.758 15.357 1.00 89.75 86 PRO A C 1
ATOM 684 O O . PRO A 1 86 ? -24.499 -0.728 15.288 1.00 89.75 86 PRO A O 1
ATOM 687 N N . ALA A 1 87 ? -26.386 -1.345 16.359 1.00 86.25 87 ALA A N 1
ATOM 688 C CA . ALA A 1 87 ? -25.701 -2.140 17.367 1.00 86.25 87 ALA A CA 1
ATOM 689 C C . ALA A 1 87 ? -24.901 -3.268 16.692 1.00 86.25 87 ALA A C 1
ATOM 691 O O . ALA A 1 87 ? -25.368 -3.884 15.738 1.00 86.25 87 ALA A O 1
ATOM 692 N N . GLY A 1 88 ? -23.673 -3.507 17.159 1.00 88.06 88 GLY A N 1
ATOM 693 C CA . GLY A 1 88 ? -22.809 -4.557 16.610 1.00 88.06 88 GLY A CA 1
ATOM 694 C C . GLY A 1 88 ? -22.128 -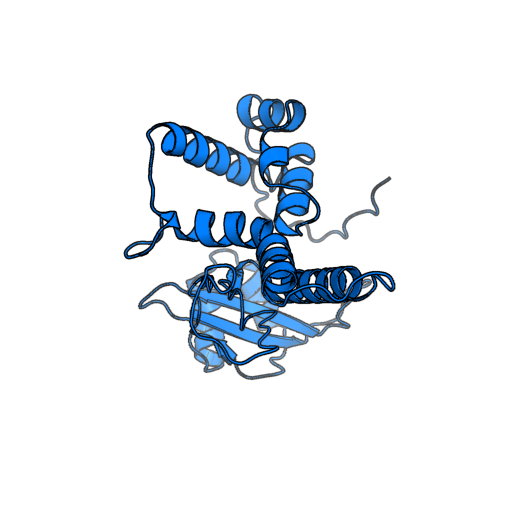4.233 15.273 1.00 88.06 88 GLY A C 1
ATOM 695 O O . GLY A 1 88 ? -21.363 -5.060 14.789 1.00 88.06 88 GLY A O 1
ATOM 696 N N . PHE A 1 89 ? -22.330 -3.046 14.687 1.00 92.56 89 PHE A N 1
ATOM 697 C CA . PHE A 1 89 ? -21.690 -2.680 13.417 1.00 92.56 89 PHE A CA 1
ATOM 698 C C . PHE A 1 89 ? -20.155 -2.681 13.509 1.00 92.56 89 PHE A C 1
ATOM 700 O O . PHE A 1 89 ? -19.579 -1.872 14.233 1.00 92.56 89 PHE A O 1
ATOM 707 N N . LEU A 1 90 ? -19.478 -3.487 12.692 1.00 93.44 90 LEU A N 1
ATOM 708 C CA . LEU A 1 90 ? -18.026 -3.450 12.521 1.00 93.44 90 LEU A CA 1
ATOM 709 C C . LEU A 1 90 ? -17.675 -3.395 11.037 1.00 93.44 90 LEU A C 1
ATOM 711 O O . LEU A 1 90 ? -18.276 -4.089 10.223 1.00 93.44 90 LEU A O 1
ATOM 715 N N . ALA A 1 91 ? -16.669 -2.598 10.694 1.00 94.62 91 ALA A N 1
ATOM 716 C CA . ALA A 1 91 ? -16.068 -2.606 9.365 1.00 94.62 91 ALA A CA 1
ATOM 717 C C . ALA A 1 91 ? -14.585 -2.963 9.459 1.00 94.62 91 ALA A C 1
ATOM 719 O O . ALA A 1 91 ? -13.878 -2.477 10.347 1.00 94.62 91 ALA A O 1
ATOM 720 N N . THR A 1 92 ? -14.121 -3.767 8.509 1.00 94.06 92 THR A N 1
ATOM 721 C CA . THR A 1 92 ? -12.748 -4.278 8.404 1.00 94.06 92 THR A CA 1
ATOM 722 C C . THR A 1 92 ? -12.277 -4.246 6.946 1.00 94.06 92 THR A C 1
ATOM 724 O O . THR A 1 92 ? -13.083 -3.996 6.046 1.00 94.06 92 THR A O 1
ATOM 727 N N . GLY A 1 93 ? -10.979 -4.458 6.712 1.00 89.94 93 GLY A N 1
ATOM 728 C CA . GLY A 1 93 ? -10.372 -4.419 5.378 1.00 89.94 93 GLY A CA 1
ATOM 729 C C . GLY A 1 93 ? -10.683 -3.116 4.635 1.00 89.94 93 GLY A C 1
ATOM 730 O O . GLY A 1 93 ? -10.756 -2.043 5.246 1.00 89.94 93 GLY A O 1
ATOM 731 N N . ASP A 1 94 ? -10.951 -3.217 3.334 1.00 91.19 94 ASP A N 1
ATOM 732 C CA . ASP A 1 94 ? -11.238 -2.059 2.478 1.00 91.19 94 ASP A CA 1
ATOM 733 C C . ASP A 1 94 ? -12.526 -1.312 2.847 1.00 91.19 94 ASP A C 1
ATOM 735 O O . ASP A 1 94 ? -12.655 -0.117 2.556 1.00 91.19 94 ASP A O 1
ATOM 739 N N . ALA A 1 95 ? -13.471 -1.956 3.544 1.00 92.81 95 ALA A N 1
ATOM 740 C CA . ALA A 1 95 ? -14.648 -1.261 4.064 1.00 92.81 95 ALA A CA 1
ATOM 741 C C . ALA A 1 95 ? -14.256 -0.223 5.131 1.00 92.81 95 ALA A C 1
ATOM 743 O O . ALA A 1 95 ? -14.892 0.829 5.237 1.00 92.81 95 ALA A O 1
ATOM 744 N N . LEU A 1 96 ? -13.178 -0.463 5.882 1.00 93.81 96 LEU A N 1
ATOM 745 C CA . LEU A 1 96 ? -12.642 0.471 6.871 1.00 93.81 96 LEU A CA 1
ATOM 746 C C . LEU A 1 96 ? -11.589 1.415 6.278 1.00 93.81 96 LEU A C 1
ATOM 748 O O . LEU A 1 96 ? -11.660 2.632 6.485 1.00 93.81 96 LEU A O 1
ATOM 752 N N . CYS A 1 97 ? -10.606 0.856 5.576 1.00 92.75 97 CYS A N 1
ATOM 753 C CA . CYS A 1 97 ? -9.458 1.584 5.053 1.00 92.75 97 CYS A CA 1
ATOM 754 C C . CYS A 1 97 ? -9.061 1.021 3.686 1.00 92.75 97 CYS A C 1
ATOM 756 O O . CYS A 1 97 ? -8.487 -0.057 3.617 1.00 92.75 97 CYS A O 1
ATOM 758 N N . THR A 1 98 ? -9.372 1.760 2.624 1.00 91.38 98 THR A N 1
ATOM 759 C CA . THR A 1 98 ? -8.996 1.445 1.241 1.00 91.38 98 THR A CA 1
ATOM 760 C C . THR A 1 98 ? -7.692 2.160 0.898 1.00 91.38 98 THR A C 1
ATOM 762 O O . THR A 1 98 ? -7.532 3.336 1.241 1.00 91.38 98 THR A O 1
ATOM 765 N N . PHE A 1 99 ? -6.785 1.477 0.205 1.00 88.75 99 PHE A N 1
ATOM 766 C CA . PHE A 1 99 ? -5.491 2.023 -0.206 1.00 88.75 99 PHE A CA 1
ATOM 767 C C . PHE A 1 99 ? -5.371 2.102 -1.722 1.00 88.75 99 PHE A C 1
ATOM 769 O O . PHE A 1 99 ? -6.026 1.357 -2.452 1.00 88.75 99 PHE A O 1
ATOM 776 N N . ASN A 1 100 ? -4.483 2.974 -2.188 1.00 86.25 100 ASN A N 1
ATOM 777 C CA . ASN A 1 100 ? -3.994 2.935 -3.553 1.00 86.25 100 ASN A CA 1
ATOM 778 C C . ASN A 1 100 ? -3.262 1.591 -3.788 1.00 86.25 100 ASN A C 1
ATOM 780 O O . ASN A 1 100 ? -2.276 1.310 -3.096 1.00 86.25 100 ASN A O 1
ATOM 784 N N . PRO A 1 101 ? -3.728 0.740 -4.725 1.00 82.69 101 PRO A N 1
ATOM 785 C CA . PRO A 1 101 ? -3.191 -0.609 -4.900 1.00 82.69 101 PRO A CA 1
ATOM 786 C C . PRO A 1 101 ? -1.743 -0.634 -5.397 1.00 82.69 101 PRO A C 1
ATOM 788 O O . PRO A 1 101 ? -1.088 -1.659 -5.245 1.00 82.69 101 PRO A O 1
ATOM 791 N N . ILE A 1 102 ? -1.216 0.485 -5.911 1.00 83.56 102 ILE A N 1
ATOM 792 C CA . ILE A 1 102 ? 0.176 0.591 -6.376 1.00 83.56 102 ILE A CA 1
ATOM 793 C C . ILE A 1 102 ? 1.205 0.251 -5.284 1.00 83.56 102 ILE A C 1
ATOM 795 O O . ILE A 1 102 ? 2.319 -0.157 -5.588 1.00 83.56 102 ILE A O 1
ATOM 799 N N . TYR A 1 103 ? 0.833 0.393 -4.007 1.00 83.81 103 TYR A N 1
ATOM 800 C CA . TYR A 1 103 ? 1.714 0.093 -2.876 1.00 83.81 103 TYR A CA 1
ATOM 801 C C . TYR A 1 103 ? 1.598 -1.352 -2.367 1.00 83.81 103 TYR A C 1
ATOM 803 O O . TYR A 1 103 ? 2.358 -1.734 -1.482 1.00 83.81 103 TYR A O 1
ATOM 811 N N . GLY A 1 104 ? 0.638 -2.147 -2.857 1.00 84.56 104 GLY A N 1
ATOM 812 C CA . GLY A 1 104 ? 0.499 -3.566 -2.492 1.00 84.56 104 GLY A CA 1
ATOM 813 C C . GLY A 1 104 ? 0.094 -3.852 -1.035 1.00 84.56 104 GLY A C 1
ATOM 814 O O . GLY A 1 104 ? 0.271 -4.965 -0.552 1.00 84.56 104 GLY A O 1
ATOM 815 N N . GLN A 1 105 ? -0.452 -2.876 -0.298 1.00 88.88 105 GLN A N 1
ATOM 816 C CA . GLN A 1 105 ? -0.648 -2.996 1.161 1.00 88.88 105 GLN A CA 1
ATOM 817 C C . GLN A 1 105 ? -1.993 -3.603 1.598 1.00 88.88 105 GLN A C 1
ATOM 819 O O . GLN A 1 105 ? -2.137 -4.000 2.756 1.00 88.88 105 GLN A O 1
ATOM 824 N N . GLY A 1 106 ? -2.988 -3.676 0.707 1.00 89.75 106 GLY A N 1
ATOM 825 C CA . GLY A 1 106 ? -4.372 -4.017 1.066 1.00 89.75 106 GLY A CA 1
ATOM 826 C C . GLY A 1 106 ? -4.524 -5.385 1.739 1.00 89.75 106 GLY A C 1
ATOM 827 O O . GLY A 1 106 ? -5.093 -5.481 2.828 1.00 89.75 106 GLY A O 1
ATOM 828 N N . MET A 1 107 ? -3.951 -6.436 1.142 1.00 92.56 107 MET A N 1
ATOM 829 C CA . MET A 1 107 ? -4.044 -7.803 1.674 1.00 92.56 107 MET A CA 1
ATOM 830 C C . MET A 1 107 ? -3.348 -7.946 3.032 1.00 92.56 107 MET A C 1
ATOM 832 O O . MET A 1 107 ? -3.920 -8.521 3.959 1.00 92.56 107 MET A O 1
ATOM 836 N N . ALA A 1 108 ? -2.158 -7.357 3.188 1.00 92.56 108 ALA A N 1
ATOM 837 C CA . ALA A 1 108 ? -1.440 -7.361 4.460 1.00 92.56 108 ALA A CA 1
ATOM 838 C C . ALA A 1 108 ? -2.254 -6.663 5.566 1.00 92.56 108 ALA A C 1
ATOM 840 O O . ALA A 1 108 ? -2.375 -7.180 6.677 1.00 92.56 108 ALA A O 1
ATOM 841 N N . VAL A 1 109 ? -2.880 -5.519 5.266 1.00 93.56 109 VAL A N 1
ATOM 842 C CA . VAL A 1 109 ? -3.741 -4.813 6.230 1.00 93.56 109 VAL A CA 1
ATOM 843 C C . VAL A 1 109 ? -5.003 -5.605 6.564 1.00 93.56 109 VAL A C 1
ATOM 845 O O . VAL A 1 109 ? -5.411 -5.614 7.728 1.00 93.56 109 VAL A O 1
ATOM 848 N N . ALA A 1 110 ? -5.608 -6.290 5.593 1.00 93.62 110 ALA A N 1
ATOM 849 C CA . ALA A 1 110 ? -6.752 -7.164 5.839 1.00 93.62 110 ALA A CA 1
ATOM 850 C C . ALA A 1 110 ? -6.381 -8.322 6.784 1.00 93.62 110 ALA A C 1
ATOM 852 O O . ALA A 1 110 ? -7.088 -8.554 7.768 1.00 93.62 110 ALA A O 1
ATOM 853 N N . ALA A 1 111 ? -5.235 -8.972 6.558 1.00 94.62 111 ALA A N 1
ATOM 854 C CA . ALA A 1 111 ? -4.723 -10.033 7.426 1.00 94.62 111 ALA A CA 1
ATOM 855 C C . ALA A 1 111 ? -4.421 -9.526 8.849 1.00 94.62 111 ALA A C 1
ATOM 857 O O . ALA A 1 111 ? -4.898 -10.103 9.828 1.00 94.62 111 ALA A O 1
ATOM 858 N N . MET A 1 112 ? -3.716 -8.395 8.981 1.00 94.25 112 MET A N 1
ATOM 859 C CA . MET A 1 112 ? -3.470 -7.759 10.285 1.00 94.25 112 MET A CA 1
ATOM 860 C C . MET A 1 112 ? -4.778 -7.388 10.999 1.00 94.25 112 MET A C 1
ATOM 862 O O . MET A 1 112 ? -4.900 -7.569 12.210 1.00 94.25 112 MET A O 1
ATOM 866 N N . SER A 1 113 ? -5.779 -6.906 10.257 1.00 94.69 113 SER A N 1
ATOM 867 C CA . SER A 1 113 ? -7.099 -6.578 10.807 1.00 94.69 113 SER A CA 1
ATOM 868 C C . SER A 1 113 ? -7.817 -7.819 11.339 1.00 94.69 113 SER A C 1
ATOM 870 O O . SER A 1 113 ? -8.436 -7.745 12.398 1.00 94.69 113 SER A O 1
ATOM 872 N N . ALA A 1 114 ? -7.712 -8.963 10.655 1.00 95.31 114 ALA A N 1
ATOM 873 C CA . ALA A 1 114 ? -8.287 -10.228 11.114 1.00 95.31 114 ALA A CA 1
ATOM 874 C C . ALA A 1 114 ? -7.635 -10.727 12.416 1.00 95.31 114 ALA A C 1
ATOM 876 O O . ALA A 1 114 ? -8.341 -11.148 13.335 1.00 95.31 114 ALA A O 1
ATOM 877 N N . VAL A 1 115 ? -6.305 -10.618 12.534 1.00 95.50 115 VAL A N 1
ATOM 878 C CA . VAL A 1 115 ? -5.573 -10.957 13.769 1.00 95.50 115 VAL A CA 1
ATOM 879 C C . VAL A 1 115 ? -6.023 -10.069 14.931 1.00 95.50 115 VAL A C 1
ATOM 881 O O . VAL A 1 115 ? -6.433 -10.584 15.970 1.00 95.50 115 VAL A O 1
ATOM 884 N N . VAL A 1 116 ? -6.045 -8.748 14.731 1.00 94.81 116 VAL A N 1
ATOM 885 C CA . VAL A 1 116 ? -6.478 -7.787 15.759 1.00 94.81 116 VAL A CA 1
ATOM 886 C C . VAL A 1 116 ? -7.943 -7.992 16.148 1.00 94.81 116 VAL A C 1
ATOM 888 O O . VAL A 1 116 ? -8.296 -7.850 17.322 1.00 94.81 116 VAL A O 1
ATOM 891 N N . LEU A 1 117 ? -8.810 -8.341 15.191 1.00 94.50 117 LEU A N 1
ATOM 892 C CA . LEU A 1 117 ? -10.207 -8.667 15.468 1.00 94.50 117 LEU A CA 1
ATOM 893 C C . LEU A 1 117 ? -10.312 -9.870 16.407 1.00 94.50 117 LEU A C 1
ATOM 895 O O . LEU A 1 117 ? -10.984 -9.775 17.434 1.00 94.50 117 LEU A O 1
ATOM 899 N N . ARG A 1 118 ? -9.613 -10.965 16.082 1.00 94.88 118 ARG A N 1
ATOM 900 C CA . ARG A 1 118 ? -9.569 -12.178 16.908 1.00 94.88 118 ARG A CA 1
ATOM 901 C C . ARG A 1 118 ? -9.081 -11.858 18.316 1.00 94.88 118 ARG A C 1
ATOM 903 O O . ARG A 1 118 ? -9.769 -12.181 19.276 1.00 94.88 118 ARG A O 1
ATOM 910 N N . GLU A 1 119 ? -7.941 -11.183 18.440 1.00 93.69 119 GLU A N 1
ATOM 911 C CA . GLU A 1 119 ? -7.356 -10.818 19.736 1.00 93.69 119 GLU A CA 1
ATOM 912 C C . GLU A 1 119 ? -8.313 -9.966 20.571 1.00 93.69 119 GLU A C 1
ATOM 914 O O . GLU A 1 119 ? -8.546 -10.256 21.744 1.00 93.69 119 GLU A O 1
ATOM 919 N N . THR A 1 120 ? -8.935 -8.955 19.960 1.00 93.00 120 THR A N 1
ATOM 920 C CA . THR A 1 120 ? -9.828 -8.043 20.686 1.00 93.00 120 THR A CA 1
ATOM 921 C C . THR A 1 120 ? -11.101 -8.740 21.168 1.00 93.00 120 THR A C 1
ATOM 923 O O . THR A 1 120 ? -11.625 -8.365 22.216 1.00 93.00 120 THR A O 1
ATOM 926 N N . LEU A 1 121 ? -11.603 -9.729 20.423 1.00 92.12 121 LEU A N 1
ATOM 927 C CA . LEU A 1 121 ? -12.795 -10.505 20.783 1.00 92.12 121 LEU A CA 1
ATOM 928 C C . LEU A 1 121 ? -12.493 -11.698 21.703 1.00 92.12 121 LEU A C 1
ATOM 930 O O . LEU A 1 121 ? -13.416 -12.234 22.305 1.00 92.12 121 LEU A O 1
ATOM 934 N N . SER A 1 122 ? -11.229 -12.112 21.812 1.00 92.31 122 SER A N 1
ATOM 935 C CA . SER A 1 122 ? -10.833 -13.330 22.531 1.00 92.31 122 SER A CA 1
ATOM 936 C C . SER A 1 122 ? -10.770 -13.207 24.056 1.00 92.31 122 SER A C 1
ATOM 938 O O . SER A 1 122 ? -10.557 -14.219 24.712 1.00 92.31 122 SER A O 1
ATOM 940 N N . ASP A 1 123 ? -10.946 -12.012 24.636 1.00 85.62 123 ASP A N 1
ATOM 941 C CA . ASP A 1 123 ? -10.930 -11.824 26.094 1.00 85.62 123 ASP A CA 1
ATOM 942 C C . ASP A 1 123 ? -12.195 -12.433 26.738 1.00 85.62 123 ASP A C 1
ATOM 944 O O . ASP A 1 123 ? -13.280 -11.853 26.628 1.00 85.62 123 ASP A O 1
ATOM 948 N N . PRO A 1 124 ? -12.090 -13.570 27.455 1.00 84.00 124 PRO A N 1
ATOM 949 C CA . PRO A 1 124 ? -13.256 -14.256 28.007 1.00 84.00 124 PRO A CA 1
ATOM 950 C C . PRO A 1 124 ? -13.860 -13.513 29.204 1.00 84.00 124 PRO A C 1
ATOM 952 O O . PRO A 1 124 ? -14.967 -13.830 29.635 1.00 84.00 124 PRO A O 1
ATOM 955 N N . ARG A 1 125 ? -13.147 -12.531 29.771 1.00 86.00 125 ARG A N 1
ATOM 956 C CA . ARG A 1 125 ? -13.585 -11.798 30.966 1.00 86.00 125 ARG A CA 1
ATOM 957 C C . ARG A 1 125 ? -14.434 -10.580 30.623 1.00 86.00 125 ARG A C 1
ATOM 959 O O . ARG A 1 125 ? -15.053 -10.004 31.518 1.00 86.00 125 ARG A O 1
ATOM 966 N N . ARG A 1 126 ? -14.438 -10.136 29.360 1.00 84.69 126 ARG A N 1
ATOM 967 C CA . ARG A 1 126 ? -15.104 -8.893 28.969 1.00 84.69 126 ARG A CA 1
ATOM 968 C C . ARG A 1 126 ? -15.500 -8.878 27.499 1.00 84.69 126 ARG A C 1
ATOM 970 O O . ARG A 1 126 ? -14.649 -8.886 26.621 1.00 84.69 126 ARG A O 1
ATOM 977 N N . ILE A 1 127 ? -16.788 -8.665 27.238 1.00 87.12 127 ILE A N 1
ATOM 978 C CA . ILE A 1 127 ? -17.271 -8.352 25.889 1.00 87.12 127 ILE A CA 1
ATOM 979 C C . ILE A 1 127 ? -16.803 -6.929 25.526 1.00 87.12 127 ILE A C 1
ATOM 981 O O . ILE A 1 127 ? -17.183 -5.963 26.204 1.00 87.12 127 ILE A O 1
ATOM 985 N N . PRO A 1 128 ? -15.952 -6.748 24.499 1.00 90.00 128 PRO A N 1
ATOM 986 C CA . PRO A 1 128 ? -15.488 -5.426 24.111 1.00 90.00 128 PRO A CA 1
ATOM 987 C C . PRO A 1 128 ? -16.628 -4.631 23.471 1.00 90.00 128 PRO A C 1
ATOM 989 O O . PRO A 1 128 ? -17.474 -5.162 22.756 1.00 90.00 128 PRO A O 1
ATOM 992 N N . THR A 1 129 ? -16.623 -3.313 23.661 1.00 91.06 129 THR A N 1
ATOM 993 C CA . THR A 1 129 ? -17.548 -2.456 22.917 1.00 91.06 129 THR A CA 1
ATOM 994 C C . THR A 1 129 ? -17.156 -2.418 21.443 1.00 91.06 129 THR A C 1
ATOM 996 O O . THR A 1 129 ? -15.970 -2.377 21.102 1.00 91.06 129 THR A O 1
ATOM 999 N N . THR A 1 130 ? -18.145 -2.312 20.558 1.00 91.62 130 THR A N 1
ATOM 1000 C CA . THR A 1 130 ? -17.941 -2.115 19.116 1.00 91.62 130 THR A CA 1
ATOM 1001 C C . THR A 1 130 ? -16.951 -0.986 18.817 1.00 91.62 130 THR A C 1
ATOM 1003 O O . THR A 1 130 ? -16.060 -1.126 17.984 1.00 91.62 130 THR A O 1
ATOM 1006 N N . ARG A 1 131 ? -17.024 0.122 19.569 1.00 90.88 131 ARG A N 1
ATOM 1007 C CA . ARG A 1 131 ? -16.091 1.250 19.435 1.00 90.88 131 ARG A CA 1
ATOM 1008 C C . ARG A 1 131 ? -14.644 0.868 19.760 1.00 90.88 131 ARG A C 1
ATOM 1010 O O . ARG A 1 131 ? -13.729 1.367 19.105 1.00 90.88 131 ARG A O 1
ATOM 1017 N N . ARG A 1 132 ? -14.415 0.025 20.774 1.00 92.00 132 ARG A N 1
ATOM 1018 C CA . ARG A 1 132 ? -13.072 -0.460 21.130 1.00 92.00 132 ARG A CA 1
ATOM 1019 C C . ARG A 1 132 ? -12.500 -1.318 20.004 1.00 92.00 132 ARG A C 1
ATOM 1021 O O . ARG A 1 132 ? -11.374 -1.061 19.587 1.00 92.00 132 ARG A O 1
ATOM 1028 N N . VAL A 1 133 ? -13.294 -2.249 19.476 1.00 94.38 133 VAL A N 1
ATOM 1029 C CA . VAL A 1 133 ? -12.898 -3.095 18.338 1.00 94.38 133 VAL A CA 1
ATOM 1030 C C . VAL A 1 133 ? -12.603 -2.236 17.105 1.00 94.38 133 VAL A C 1
ATOM 1032 O O . VAL A 1 133 ? -11.532 -2.345 16.517 1.00 94.38 133 VAL A O 1
ATOM 1035 N N . GLN A 1 134 ? -13.482 -1.290 16.766 1.00 95.06 134 GLN A N 1
ATOM 1036 C CA . GLN A 1 134 ? -13.304 -0.424 15.598 1.00 95.06 134 GLN A CA 1
ATOM 1037 C C . GLN A 1 134 ? -12.051 0.467 15.693 1.00 95.06 134 GLN A C 1
ATOM 1039 O O . GLN A 1 134 ? -11.379 0.693 14.685 1.00 95.06 134 GLN A O 1
ATOM 1044 N N . LYS A 1 135 ? -11.700 0.944 16.898 1.00 94.81 135 LYS A N 1
ATOM 1045 C CA . LYS A 1 135 ? -10.437 1.657 17.157 1.00 94.81 135 LYS A CA 1
ATOM 1046 C C . LYS A 1 135 ? -9.212 0.767 16.954 1.00 94.81 135 LYS A C 1
ATOM 1048 O O . LYS A 1 135 ? -8.220 1.254 16.416 1.00 94.81 135 LYS A O 1
ATOM 1053 N N . ALA A 1 136 ? -9.276 -0.492 17.388 1.00 95.12 136 ALA A N 1
ATOM 1054 C CA . ALA A 1 136 ? -8.191 -1.454 17.221 1.00 95.12 136 ALA A CA 1
ATOM 1055 C C . ALA A 1 136 ? -7.971 -1.783 15.735 1.00 95.12 136 ALA A C 1
ATOM 1057 O O . ALA A 1 136 ? -6.853 -1.657 15.239 1.00 95.12 136 ALA A O 1
ATOM 1058 N N . LEU A 1 137 ? -9.049 -2.063 14.994 1.00 95.69 137 LEU A N 1
ATOM 1059 C CA . LEU A 1 137 ? -9.003 -2.282 13.543 1.00 95.69 137 LEU A CA 1
ATOM 1060 C C . LEU A 1 137 ? -8.420 -1.074 12.797 1.00 95.69 137 LEU A C 1
ATOM 1062 O O . LEU A 1 137 ? -7.548 -1.218 11.946 1.00 95.69 137 LEU A O 1
ATOM 1066 N N . LEU A 1 138 ? -8.840 0.144 13.158 1.00 95.06 138 LEU A N 1
ATOM 1067 C CA . LEU A 1 138 ? -8.290 1.355 12.547 1.00 95.06 138 LEU A CA 1
ATOM 1068 C C . LEU A 1 138 ? -6.815 1.572 12.921 1.00 95.06 138 LEU A C 1
ATOM 1070 O O . LEU A 1 138 ? -6.061 2.170 12.156 1.00 95.06 138 LEU A O 1
ATOM 1074 N N . ALA A 1 139 ? -6.384 1.115 14.099 1.00 94.00 139 ALA A N 1
ATOM 1075 C CA . ALA A 1 139 ? -4.984 1.177 14.498 1.00 94.00 139 ALA A CA 1
ATOM 1076 C C . ALA A 1 139 ? -4.106 0.230 13.667 1.00 94.00 139 ALA A C 1
ATOM 1078 O O . ALA A 1 139 ? -2.997 0.627 13.303 1.00 94.00 139 ALA A O 1
ATOM 1079 N N . ALA A 1 140 ? -4.616 -0.953 13.306 1.00 93.62 140 ALA A N 1
ATOM 1080 C CA . ALA A 1 140 ? -3.920 -1.918 12.452 1.00 93.62 140 ALA A CA 1
ATOM 1081 C C . ALA A 1 140 ? -3.581 -1.340 11.064 1.00 93.62 140 ALA A C 1
ATOM 1083 O O . ALA A 1 140 ? -2.533 -1.642 10.498 1.00 93.62 140 ALA A O 1
ATOM 1084 N N . SER A 1 141 ? -4.415 -0.435 10.543 1.00 93.06 141 SER A N 1
ATOM 1085 C CA . SER A 1 141 ? -4.209 0.185 9.229 1.00 93.06 141 SER A CA 1
ATOM 1086 C C . SER A 1 141 ? -3.258 1.396 9.237 1.00 93.06 141 SER A C 1
ATOM 1088 O O . SER A 1 141 ? -2.925 1.928 8.177 1.00 93.06 141 SER A O 1
ATOM 1090 N N . ARG A 1 142 ? -2.788 1.856 10.410 1.00 89.25 142 ARG A N 1
ATOM 1091 C CA . ARG A 1 142 ? -2.036 3.124 10.542 1.00 89.25 142 ARG A CA 1
ATOM 1092 C C . ARG A 1 142 ? -0.721 3.153 9.771 1.00 89.25 142 ARG A C 1
ATOM 1094 O O . ARG A 1 142 ? -0.404 4.193 9.200 1.00 89.25 142 ARG A O 1
ATOM 1101 N N . ARG A 1 143 ? 0.041 2.053 9.778 1.00 87.25 143 ARG A N 1
ATOM 1102 C CA . ARG A 1 143 ? 1.350 1.986 9.102 1.00 87.25 143 ARG A CA 1
ATOM 1103 C C . ARG A 1 143 ? 1.182 2.136 7.592 1.00 87.25 143 ARG A C 1
ATOM 1105 O O . ARG A 1 143 ? 1.762 3.044 7.008 1.00 87.25 143 ARG A O 1
ATOM 1112 N N . ALA A 1 144 ? 0.300 1.326 7.010 1.00 89.25 144 ALA A N 1
ATOM 1113 C CA . ALA A 1 144 ? -0.051 1.404 5.597 1.00 89.25 144 ALA A CA 1
ATOM 1114 C C . ALA A 1 144 ? -0.632 2.776 5.219 1.00 89.25 144 ALA A C 1
ATOM 1116 O O . ALA A 1 144 ? -0.246 3.365 4.214 1.00 89.25 144 ALA A O 1
ATOM 1117 N N . TRP A 1 145 ? -1.489 3.353 6.072 1.00 89.62 145 TRP A N 1
ATOM 1118 C CA . TRP A 1 145 ? -2.045 4.688 5.835 1.00 89.62 145 TRP A CA 1
ATOM 1119 C C . TRP A 1 145 ? -0.969 5.772 5.780 1.00 89.62 145 TRP A C 1
ATOM 1121 O O . TRP A 1 145 ? -1.029 6.639 4.915 1.00 89.62 145 TRP A O 1
ATOM 1131 N N . GLY A 1 146 ? 0.011 5.729 6.687 1.00 84.00 146 GLY A N 1
ATOM 1132 C CA . GLY A 1 146 ? 1.118 6.686 6.698 1.00 84.00 146 GLY A CA 1
ATOM 1133 C C . GLY A 1 146 ? 1.969 6.626 5.429 1.00 84.00 146 GLY A C 1
ATOM 1134 O O . GLY A 1 146 ? 2.380 7.671 4.936 1.00 84.00 146 GLY A O 1
ATOM 1135 N N . ILE A 1 147 ? 2.180 5.423 4.886 1.00 83.81 147 ILE A N 1
ATOM 1136 C CA . ILE A 1 147 ? 2.919 5.217 3.635 1.00 83.81 147 ILE A CA 1
ATOM 1137 C C . ILE A 1 147 ? 2.070 5.684 2.450 1.00 83.81 147 ILE A C 1
ATOM 1139 O O . ILE A 1 147 ? 2.425 6.655 1.793 1.00 83.81 147 ILE A O 1
ATOM 1143 N N . SER A 1 148 ? 0.911 5.061 2.226 1.00 84.94 148 SER A N 1
ATOM 1144 C CA . SER A 1 148 ? 0.096 5.304 1.031 1.00 84.94 148 SER A CA 1
ATOM 1145 C C . SER A 1 148 ? -0.397 6.754 0.938 1.00 84.94 148 SER A C 1
ATOM 1147 O O . SER A 1 148 ? -0.206 7.421 -0.076 1.00 84.94 148 SER A O 1
ATOM 1149 N N . ALA A 1 149 ? -0.981 7.295 2.016 1.00 82.44 149 ALA A N 1
ATOM 1150 C CA . ALA A 1 149 ? -1.483 8.671 2.006 1.00 82.44 149 ALA A CA 1
ATOM 1151 C C . ALA A 1 149 ? -0.352 9.715 2.061 1.00 82.44 149 ALA A C 1
ATOM 1153 O O . ALA A 1 149 ? -0.542 10.838 1.598 1.00 82.44 149 ALA A O 1
ATOM 1154 N N . GLY A 1 150 ? 0.806 9.364 2.633 1.00 79.00 150 GLY A N 1
ATOM 1155 C CA . GLY A 1 150 ? 1.991 10.222 2.647 1.00 79.00 150 GLY A CA 1
ATOM 1156 C C . GLY A 1 150 ? 2.636 10.338 1.266 1.00 79.00 150 GLY A C 1
ATOM 1157 O O . GLY A 1 150 ? 2.992 11.440 0.854 1.00 79.00 150 GLY A O 1
ATOM 1158 N N . SER A 1 151 ? 2.728 9.230 0.532 1.00 79.12 151 SER A N 1
ATOM 1159 C CA . SER A 1 151 ? 3.250 9.200 -0.836 1.00 79.12 151 SER A CA 1
ATOM 1160 C C . SER A 1 151 ? 2.319 9.897 -1.835 1.00 79.12 151 SER A C 1
ATOM 1162 O O . SER A 1 151 ? 2.796 10.658 -2.675 1.00 79.12 151 SER A O 1
ATOM 1164 N N . ASP A 1 152 ? 0.998 9.738 -1.699 1.00 81.19 152 ASP A N 1
ATOM 1165 C CA . ASP A 1 152 ? 0.021 10.378 -2.597 1.00 81.19 152 ASP A CA 1
ATOM 1166 C C . ASP A 1 152 ? -0.264 11.855 -2.259 1.00 81.19 152 ASP A C 1
ATOM 1168 O O . ASP A 1 152 ? -0.946 12.552 -3.013 1.00 81.19 152 ASP A O 1
ATOM 1172 N N . ARG A 1 153 ? 0.264 12.384 -1.148 1.00 78.44 153 ARG A N 1
ATOM 1173 C CA . ARG A 1 153 ? 0.021 13.777 -0.730 1.00 78.44 153 ARG A CA 1
ATOM 1174 C C . ARG A 1 153 ? 0.536 14.805 -1.738 1.00 78.44 153 ARG A C 1
ATOM 1176 O O . ARG A 1 153 ? -0.064 15.868 -1.872 1.00 78.44 153 ARG A O 1
ATOM 1183 N N . SER A 1 154 ? 1.661 14.534 -2.398 1.00 70.50 154 SER A N 1
ATOM 1184 C CA . SER A 1 154 ? 2.231 15.447 -3.397 1.00 70.50 154 SER A CA 1
ATOM 1185 C C . SER A 1 154 ? 1.552 15.336 -4.762 1.00 70.50 154 SER A C 1
ATOM 1187 O O . SER A 1 154 ? 1.919 16.071 -5.678 1.00 70.50 154 SER A O 1
ATOM 1189 N N . MET A 1 155 ? 0.578 14.433 -4.918 1.00 73.00 155 MET A N 1
ATOM 1190 C CA . MET A 1 155 ? -0.149 14.262 -6.167 1.00 73.00 155 MET A CA 1
ATOM 1191 C C . MET A 1 155 ? -0.992 15.518 -6.467 1.00 73.00 155 MET A C 1
ATOM 1193 O O . MET A 1 155 ? -1.738 15.974 -5.592 1.00 73.00 155 MET A O 1
ATOM 1197 N N . PRO A 1 156 ? -0.937 16.080 -7.690 1.00 68.94 156 PRO A N 1
ATOM 1198 C CA . PRO A 1 156 ? -1.768 17.222 -8.062 1.00 68.94 156 PRO A CA 1
ATOM 1199 C C . PRO A 1 156 ? -3.250 16.944 -7.785 1.00 68.94 156 PRO A C 1
ATOM 1201 O O . PRO A 1 156 ? -3.761 15.899 -8.175 1.00 68.94 156 PRO A O 1
ATOM 1204 N N . GLY A 1 157 ? -3.976 17.849 -7.128 1.00 71.62 157 GLY A N 1
ATOM 1205 C CA . GLY A 1 157 ? -5.404 17.661 -6.820 1.00 71.62 157 GLY A CA 1
ATOM 1206 C C . GLY A 1 157 ? -5.712 16.618 -5.735 1.00 71.62 157 GLY A C 1
ATOM 1207 O O . GLY A 1 157 ? -6.866 16.212 -5.601 1.00 71.62 157 GLY A O 1
ATOM 1208 N N . ALA A 1 158 ? -4.716 16.169 -4.964 1.00 74.50 158 ALA A N 1
ATOM 1209 C CA . ALA A 1 158 ? -4.978 15.472 -3.711 1.00 74.50 158 ALA A CA 1
ATOM 1210 C C . ALA A 1 158 ? -5.824 16.365 -2.781 1.00 74.50 158 ALA A C 1
ATOM 1212 O O . ALA A 1 158 ? -5.654 17.584 -2.748 1.00 74.50 158 ALA A O 1
ATOM 1213 N N . VAL A 1 159 ? -6.738 15.756 -2.023 1.00 72.25 159 VAL A N 1
ATOM 1214 C CA . VAL A 1 159 ? -7.618 16.428 -1.051 1.00 72.25 159 VAL A CA 1
ATOM 1215 C C . VAL A 1 159 ? -7.604 15.676 0.282 1.00 72.25 159 VAL A C 1
ATOM 1217 O O . VAL A 1 159 ? -7.408 14.462 0.321 1.00 72.25 159 VAL A O 1
ATOM 1220 N N . GLY A 1 160 ? -7.848 16.381 1.389 1.00 71.81 160 GLY A N 1
ATOM 1221 C CA . GLY A 1 160 ? -8.070 15.777 2.707 1.00 71.81 160 GLY A CA 1
ATOM 1222 C C . GLY A 1 160 ? -6.960 16.011 3.735 1.00 71.81 160 GLY A C 1
ATOM 1223 O O . GLY A 1 160 ? -5.996 16.739 3.519 1.00 71.81 160 GLY A O 1
ATOM 1224 N N . SER A 1 161 ? -7.112 15.383 4.906 1.00 64.19 161 SER A N 1
ATOM 1225 C CA . SER A 1 161 ? -6.311 15.694 6.101 1.00 64.19 161 SER A CA 1
ATOM 1226 C C . SER A 1 161 ? -4.833 15.297 6.012 1.00 64.19 161 SER A C 1
ATOM 1228 O O . SER A 1 161 ? -4.053 15.688 6.872 1.00 64.19 161 SER A O 1
ATOM 1230 N N . ALA A 1 162 ? -4.446 14.487 5.023 1.00 61.19 162 ALA A N 1
ATOM 1231 C CA . ALA A 1 162 ? -3.051 14.098 4.800 1.00 61.19 162 ALA A CA 1
ATOM 1232 C C . ALA A 1 162 ? -2.190 15.255 4.252 1.00 61.19 162 ALA A C 1
ATOM 1234 O O . ALA A 1 162 ? -0.967 15.189 4.317 1.00 61.19 162 ALA A O 1
ATOM 1235 N N . LEU A 1 163 ? -2.822 16.326 3.756 1.00 59.00 163 LEU A N 1
ATOM 1236 C CA . LEU A 1 163 ? -2.157 17.489 3.161 1.00 59.00 163 LEU A CA 1
ATOM 1237 C C . LEU A 1 163 ? -1.673 18.533 4.170 1.00 59.00 163 LEU A C 1
ATOM 1239 O O . LEU A 1 163 ? -1.040 19.506 3.762 1.00 59.00 163 LEU A O 1
ATOM 1243 N N . ALA A 1 164 ? -1.979 18.378 5.462 1.00 57.38 164 ALA A N 1
ATOM 1244 C CA . ALA A 1 164 ? -1.525 19.318 6.483 1.00 57.38 164 ALA A CA 1
ATOM 1245 C C . ALA A 1 164 ? 0.010 19.413 6.433 1.00 57.38 164 ALA A C 1
ATOM 1247 O O . ALA A 1 164 ? 0.697 18.421 6.670 1.00 57.38 164 ALA A O 1
ATOM 1248 N N . SER A 1 165 ? 0.522 20.584 6.039 1.00 59.00 165 SER A N 1
ATOM 1249 C CA . SER A 1 165 ? 1.920 20.776 5.653 1.00 59.00 165 SER A CA 1
ATOM 1250 C C . SER A 1 165 ? 2.632 21.774 6.561 1.00 59.00 165 SER A C 1
ATOM 1252 O O . SER A 1 165 ? 2.261 22.944 6.571 1.00 59.00 165 SER A O 1
ATOM 1254 N N . GLY A 1 166 ? 3.670 21.337 7.278 1.00 65.50 166 GLY A N 1
ATOM 1255 C CA . GLY A 1 166 ? 4.589 22.217 8.019 1.00 65.50 166 GLY A CA 1
ATOM 1256 C C . GLY A 1 166 ? 5.923 22.430 7.289 1.00 65.50 166 GLY A C 1
ATOM 1257 O O . GLY A 1 166 ? 6.246 21.717 6.342 1.00 65.50 166 GLY A O 1
ATOM 1258 N N . SER A 1 167 ? 6.752 23.374 7.744 1.00 63.72 167 SER A N 1
ATOM 1259 C CA . SER A 1 167 ? 8.119 23.567 7.220 1.00 63.72 167 SER A CA 1
ATOM 1260 C C . SER A 1 167 ? 9.006 22.325 7.404 1.00 63.72 167 SER A C 1
ATOM 1262 O O . SER A 1 167 ? 9.787 21.991 6.512 1.00 63.72 167 SER A O 1
ATOM 1264 N N . ALA A 1 168 ? 8.819 21.590 8.505 1.00 70.81 168 ALA A N 1
ATOM 1265 C CA . ALA A 1 168 ? 9.480 20.311 8.776 1.00 70.81 168 ALA A CA 1
ATOM 1266 C C . ALA A 1 168 ? 9.189 19.232 7.711 1.00 70.81 168 ALA A C 1
ATOM 1268 O O . ALA A 1 168 ? 10.037 18.375 7.461 1.00 70.81 168 ALA A O 1
ATOM 1269 N N . ASP A 1 169 ? 8.050 19.308 7.011 1.00 76.75 169 ASP A N 1
ATOM 1270 C CA . ASP A 1 169 ? 7.717 18.337 5.963 1.00 76.75 169 ASP A CA 1
ATOM 1271 C C . ASP A 1 169 ? 8.629 18.464 4.747 1.00 76.75 169 ASP A C 1
ATOM 1273 O O . ASP A 1 169 ? 8.910 17.465 4.091 1.00 76.75 169 ASP A O 1
ATOM 1277 N N . ARG A 1 170 ? 9.150 19.663 4.447 1.00 79.50 170 ARG A N 1
ATOM 1278 C CA . ARG A 1 170 ? 10.088 19.831 3.326 1.00 79.50 170 ARG A CA 1
ATOM 1279 C C . ARG A 1 170 ? 11.380 19.057 3.567 1.00 79.50 170 ARG A C 1
ATOM 1281 O O . ARG A 1 170 ? 11.884 18.419 2.647 1.00 79.50 170 ARG A O 1
ATOM 1288 N N . VAL A 1 171 ? 11.880 19.080 4.803 1.00 84.62 171 VAL A N 1
ATOM 1289 C CA . VAL A 1 171 ? 13.073 18.324 5.210 1.00 84.62 171 VAL A CA 1
ATOM 1290 C C . VAL A 1 171 ? 12.796 16.824 5.155 1.00 84.62 171 VAL A C 1
ATOM 1292 O O . VAL A 1 171 ? 13.608 16.075 4.618 1.00 84.62 171 VAL A O 1
ATOM 1295 N N . ALA A 1 172 ? 11.632 16.384 5.638 1.00 84.00 172 ALA A N 1
ATOM 1296 C CA . ALA A 1 172 ? 11.240 14.979 5.575 1.00 84.00 172 ALA A CA 1
ATOM 1297 C C . ALA A 1 172 ? 11.112 14.481 4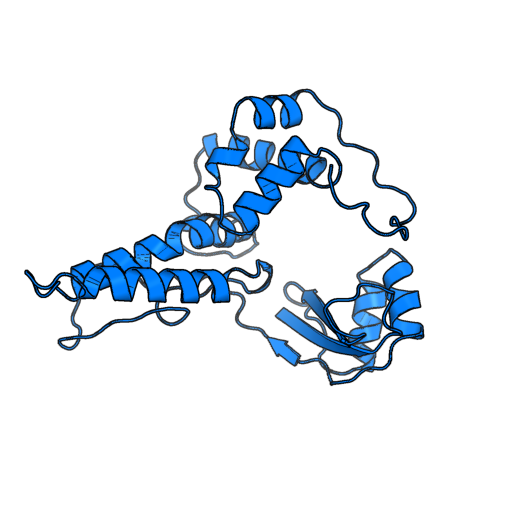.124 1.00 84.00 172 ALA A C 1
ATOM 1299 O O . ALA A 1 172 ? 11.663 13.438 3.784 1.00 84.00 172 ALA A O 1
ATOM 1300 N N . VAL A 1 173 ? 10.456 15.246 3.245 1.00 84.25 173 VAL A N 1
ATOM 1301 C CA . VAL A 1 173 ? 10.334 14.927 1.812 1.00 84.25 173 VAL A CA 1
ATOM 1302 C C . VAL A 1 173 ? 11.709 14.871 1.147 1.00 84.25 173 VAL A C 1
ATOM 1304 O O . VAL A 1 173 ? 12.003 13.926 0.420 1.00 84.25 173 VAL A O 1
ATOM 1307 N N . TRP A 1 174 ? 12.576 15.847 1.418 1.00 88.31 174 TRP A N 1
ATOM 1308 C CA . TRP A 1 174 ? 13.955 15.857 0.928 1.00 88.31 174 TRP A CA 1
ATOM 1309 C C . TRP A 1 174 ? 14.743 14.618 1.380 1.00 88.31 174 TRP A C 1
ATOM 1311 O O . TRP A 1 174 ? 15.438 14.000 0.571 1.00 88.31 174 TRP A O 1
ATOM 1321 N N . TYR A 1 175 ? 14.601 14.222 2.647 1.00 92.12 175 TYR A N 1
ATOM 1322 C CA . TYR A 1 175 ? 15.263 13.042 3.199 1.00 92.12 175 TYR A CA 1
ATOM 1323 C C . TYR A 1 175 ? 14.746 11.754 2.551 1.00 92.12 175 TYR A C 1
ATOM 1325 O O . TYR A 1 175 ? 15.533 10.920 2.109 1.00 92.12 175 TYR A O 1
ATOM 1333 N N . LEU A 1 176 ? 13.425 11.612 2.427 1.00 90.62 176 LEU A N 1
ATOM 1334 C CA . LEU A 1 176 ? 12.805 10.442 1.805 1.00 90.62 176 LEU A CA 1
ATOM 1335 C C . LEU A 1 176 ? 13.172 10.312 0.320 1.00 90.62 176 LEU A C 1
ATOM 1337 O O . LEU A 1 176 ? 13.359 9.196 -0.154 1.00 90.62 176 LEU A O 1
ATOM 1341 N N . ARG A 1 177 ? 13.372 11.420 -0.407 1.00 90.69 177 ARG A N 1
ATOM 1342 C CA . ARG A 1 177 ? 13.932 11.368 -1.772 1.00 90.69 177 ARG A CA 1
ATOM 1343 C C . ARG A 1 177 ? 15.340 10.769 -1.786 1.00 90.69 177 ARG A C 1
ATOM 1345 O O . ARG A 1 177 ? 15.604 9.895 -2.601 1.00 90.69 177 ARG A O 1
ATOM 1352 N N . ARG A 1 178 ? 16.209 11.136 -0.835 1.00 93.44 178 ARG A N 1
ATOM 1353 C CA . ARG A 1 178 ? 17.546 10.521 -0.710 1.00 93.44 178 ARG A CA 1
ATOM 1354 C C . ARG A 1 178 ? 17.505 9.042 -0.341 1.00 93.44 178 ARG A C 1
ATOM 1356 O O . ARG A 1 178 ? 18.381 8.298 -0.780 1.00 93.44 178 ARG A O 1
ATOM 1363 N N . VAL A 1 179 ? 16.523 8.622 0.462 1.00 94.19 179 VAL A N 1
ATOM 1364 C CA . VAL A 1 179 ? 16.259 7.197 0.727 1.00 94.19 179 VAL A CA 1
ATOM 1365 C C . VAL A 1 179 ? 15.932 6.492 -0.588 1.00 94.19 179 VAL A C 1
ATOM 1367 O O . VAL A 1 179 ? 16.545 5.471 -0.887 1.00 94.19 179 VAL A O 1
ATOM 1370 N N . LEU A 1 180 ? 15.032 7.062 -1.398 1.00 91.50 180 LEU A N 1
ATOM 1371 C CA . LEU A 1 180 ? 14.644 6.493 -2.692 1.00 91.50 180 LEU A CA 1
ATOM 1372 C C . LEU A 1 180 ? 15.806 6.433 -3.701 1.00 91.50 180 LEU A C 1
ATOM 1374 O O . LEU A 1 180 ? 15.899 5.491 -4.475 1.00 91.50 180 LEU A O 1
ATOM 1378 N N . GLU A 1 181 ? 16.734 7.386 -3.666 1.00 92.25 181 GLU A N 1
ATOM 1379 C CA . GLU A 1 181 ? 17.944 7.356 -4.505 1.00 92.25 181 GLU A CA 1
ATOM 1380 C C . GLU A 1 181 ? 18.928 6.238 -4.119 1.00 92.25 181 GLU A C 1
ATOM 1382 O O . GLU A 1 181 ? 19.758 5.841 -4.931 1.00 92.25 181 GLU A O 1
ATOM 1387 N N . ARG A 1 182 ? 18.889 5.756 -2.869 1.00 94.12 182 ARG A N 1
ATOM 1388 C CA . ARG A 1 182 ? 19.892 4.823 -2.318 1.00 94.12 182 ARG A CA 1
ATOM 1389 C C . ARG A 1 182 ? 19.366 3.421 -2.079 1.00 94.12 182 ARG A C 1
ATOM 1391 O O . ARG A 1 182 ? 20.167 2.491 -2.065 1.00 94.12 182 ARG A O 1
ATOM 1398 N N . TYR A 1 183 ? 18.054 3.250 -1.913 1.00 92.25 183 TYR A N 1
ATOM 1399 C CA . TYR A 1 183 ? 17.460 1.934 -1.677 1.00 92.25 183 TYR A CA 1
ATOM 1400 C C . TYR A 1 183 ? 17.854 0.862 -2.714 1.00 92.25 183 TYR A C 1
ATOM 1402 O O . TYR A 1 183 ? 17.987 -0.283 -2.280 1.00 92.25 183 TYR A O 1
ATOM 1410 N N . PRO A 1 184 ? 18.057 1.162 -4.022 1.00 88.31 184 PRO A N 1
ATOM 1411 C CA . PRO A 1 184 ? 18.360 0.115 -4.998 1.00 88.31 184 PRO A CA 1
ATOM 1412 C C . PRO A 1 184 ? 19.750 -0.502 -4.818 1.00 88.31 184 PRO A C 1
ATOM 1414 O O . PRO A 1 184 ? 19.951 -1.650 -5.194 1.00 88.31 184 PRO A O 1
ATOM 1417 N N . GLY A 1 185 ? 20.708 0.252 -4.264 1.00 87.62 185 GLY A N 1
ATOM 1418 C CA . GLY A 1 185 ? 22.117 -0.152 -4.223 1.00 87.62 185 GLY A CA 1
ATOM 1419 C C . GLY A 1 185 ? 22.754 -0.202 -2.835 1.00 87.62 185 GLY A C 1
ATOM 1420 O O . GLY A 1 185 ? 23.778 -0.853 -2.668 1.00 87.62 185 GLY A O 1
ATOM 1421 N N . ASP A 1 186 ? 22.191 0.453 -1.819 1.00 92.75 186 ASP A N 1
ATOM 1422 C CA . ASP A 1 186 ? 22.718 0.372 -0.454 1.00 92.75 186 ASP A CA 1
ATOM 1423 C C . ASP A 1 186 ? 21.950 -0.697 0.346 1.00 92.75 186 ASP A C 1
ATOM 1425 O O . ASP A 1 186 ? 20.751 -0.526 0.580 1.00 92.75 186 ASP A O 1
ATOM 1429 N N . PRO A 1 187 ? 22.594 -1.778 0.823 1.00 91.69 187 PRO A N 1
ATOM 1430 C CA . PRO A 1 187 ? 21.898 -2.866 1.512 1.00 91.69 187 PRO A CA 1
ATOM 1431 C C . PRO A 1 187 ? 21.278 -2.439 2.850 1.00 91.69 187 PRO A C 1
ATOM 1433 O O . PRO A 1 187 ? 20.246 -2.986 3.244 1.00 91.69 187 PRO A O 1
ATOM 1436 N N . VAL A 1 188 ? 21.851 -1.445 3.541 1.00 95.25 188 VAL A N 1
ATOM 1437 C CA . VAL A 1 188 ? 21.311 -0.924 4.809 1.00 95.25 188 VAL A CA 1
ATOM 1438 C C . VAL A 1 188 ? 20.027 -0.144 4.538 1.00 95.25 188 VAL A C 1
ATOM 1440 O O . VAL A 1 188 ? 19.012 -0.362 5.204 1.00 95.25 188 VAL A O 1
ATOM 1443 N N . VAL A 1 189 ? 20.051 0.735 3.533 1.00 96.06 189 VAL A N 1
ATOM 1444 C CA . VAL A 1 189 ? 18.878 1.532 3.141 1.00 96.06 189 VAL A CA 1
ATOM 1445 C C . VAL A 1 189 ? 17.810 0.646 2.504 1.00 96.06 189 VAL A C 1
ATOM 1447 O O . VAL A 1 189 ? 16.643 0.731 2.881 1.00 96.06 189 VAL A O 1
ATOM 1450 N N . GLY A 1 190 ? 18.203 -0.239 1.589 1.00 94.25 190 GLY A N 1
ATOM 1451 C CA . GLY A 1 190 ? 17.316 -1.155 0.880 1.00 94.25 190 GLY A CA 1
ATOM 1452 C C . GLY A 1 190 ? 16.585 -2.109 1.821 1.00 94.25 190 GLY A C 1
ATOM 1453 O O . GLY A 1 190 ? 15.372 -2.270 1.700 1.00 94.25 190 GLY A O 1
ATOM 1454 N N . THR A 1 191 ? 17.280 -2.686 2.808 1.00 95.44 191 THR A N 1
ATOM 1455 C CA . THR A 1 191 ? 16.653 -3.565 3.812 1.00 95.44 191 THR A CA 1
ATOM 1456 C C . THR A 1 191 ? 15.648 -2.805 4.674 1.00 95.44 191 THR A C 1
ATOM 1458 O O . THR A 1 191 ? 14.524 -3.274 4.875 1.00 95.44 191 THR A O 1
ATOM 1461 N N . ALA A 1 192 ? 16.008 -1.607 5.150 1.00 95.69 192 ALA A N 1
ATOM 1462 C CA . ALA A 1 192 ? 15.097 -0.779 5.936 1.00 95.69 192 ALA A CA 1
ATOM 1463 C C . ALA A 1 192 ? 13.864 -0.366 5.113 1.00 95.69 192 ALA A C 1
ATOM 1465 O O . ALA A 1 192 ? 12.735 -0.479 5.592 1.00 95.69 192 ALA A O 1
ATOM 1466 N N . PHE A 1 193 ? 14.066 0.048 3.860 1.00 94.56 193 PHE A N 1
ATOM 1467 C CA . PHE A 1 193 ? 12.993 0.439 2.949 1.00 94.56 193 PHE A CA 1
ATOM 1468 C C . PHE A 1 193 ? 12.036 -0.718 2.650 1.00 94.56 193 PHE A C 1
ATOM 1470 O O . PHE A 1 193 ? 10.828 -0.565 2.834 1.00 94.56 193 PHE A O 1
ATOM 1477 N N . ARG A 1 194 ? 12.562 -1.895 2.287 1.00 93.19 194 ARG A N 1
ATOM 1478 C CA . ARG A 1 194 ? 11.760 -3.110 2.062 1.00 93.19 194 ARG A CA 1
ATOM 1479 C C . ARG A 1 194 ? 10.981 -3.523 3.311 1.00 93.19 194 ARG A C 1
ATOM 1481 O O . ARG A 1 194 ? 9.800 -3.838 3.207 1.00 93.19 194 ARG A O 1
ATOM 1488 N N . SER A 1 195 ? 11.593 -3.435 4.494 1.00 93.81 195 SER A N 1
ATOM 1489 C CA . SER A 1 195 ? 10.917 -3.745 5.766 1.00 93.81 195 SER A CA 1
ATOM 1490 C C . SER A 1 195 ? 9.749 -2.802 6.060 1.00 93.81 195 SER A C 1
ATOM 1492 O O . SER A 1 195 ? 8.733 -3.223 6.612 1.00 93.81 195 SER A O 1
ATOM 1494 N N . VAL A 1 196 ? 9.878 -1.522 5.701 1.00 92.56 196 VAL A N 1
ATOM 1495 C CA . VAL A 1 196 ? 8.799 -0.535 5.844 1.00 92.56 196 VAL A CA 1
ATOM 1496 C C . VAL A 1 196 ? 7.698 -0.778 4.818 1.00 92.56 196 VAL A C 1
ATOM 1498 O O . VAL A 1 196 ? 6.522 -0.779 5.185 1.00 92.56 196 VAL A O 1
ATOM 1501 N N . LEU A 1 197 ? 8.062 -1.025 3.556 1.00 90.38 197 LEU A N 1
ATOM 1502 C CA . LEU A 1 197 ? 7.103 -1.305 2.487 1.00 90.38 197 LEU A CA 1
ATOM 1503 C C . LEU A 1 197 ? 6.279 -2.567 2.790 1.00 90.38 197 LEU A C 1
ATOM 1505 O O . LEU A 1 197 ? 5.056 -2.535 2.673 1.00 90.38 197 LEU A O 1
ATOM 1509 N N . GLY A 1 198 ? 6.937 -3.621 3.286 1.00 91.12 198 GLY A N 1
ATOM 1510 C CA . GLY A 1 198 ? 6.319 -4.868 3.750 1.00 91.12 198 GLY A CA 1
ATOM 1511 C C . GLY A 1 198 ? 5.606 -4.775 5.106 1.00 91.12 198 GLY A C 1
ATOM 1512 O O . GLY A 1 198 ? 5.148 -5.788 5.623 1.00 91.12 198 GLY A O 1
ATOM 1513 N N . LEU A 1 199 ? 5.503 -3.580 5.705 1.00 91.75 199 LEU A N 1
ATOM 1514 C CA . LEU A 1 199 ? 4.834 -3.315 6.991 1.00 91.75 199 LEU A CA 1
ATOM 1515 C C . LEU A 1 199 ? 5.446 -4.032 8.216 1.00 91.75 199 LEU A C 1
ATOM 1517 O O . LEU A 1 199 ? 4.892 -3.950 9.322 1.00 91.75 199 LEU A O 1
ATOM 1521 N N . CYS A 1 200 ? 6.613 -4.659 8.049 1.00 93.06 200 CYS A N 1
ATOM 1522 C CA . CYS A 1 200 ? 7.386 -5.324 9.098 1.00 93.06 200 CYS A CA 1
ATOM 1523 C C . CYS A 1 200 ? 8.023 -4.321 10.071 1.00 93.06 200 CYS A C 1
ATOM 1525 O O . CYS A 1 200 ? 8.187 -4.620 11.252 1.00 93.06 200 CYS A O 1
ATOM 1527 N N . ALA A 1 201 ? 8.340 -3.114 9.596 1.00 92.44 201 ALA A N 1
ATOM 1528 C CA . ALA A 1 201 ? 8.929 -2.039 10.388 1.00 92.44 201 ALA A CA 1
ATOM 1529 C C . ALA A 1 201 ? 8.130 -0.726 10.253 1.00 92.44 201 ALA A C 1
ATOM 1531 O O . ALA A 1 201 ? 7.487 -0.482 9.229 1.00 92.44 201 ALA A O 1
ATOM 1532 N N . PRO A 1 202 ? 8.133 0.149 11.276 1.00 89.75 202 PRO A N 1
AT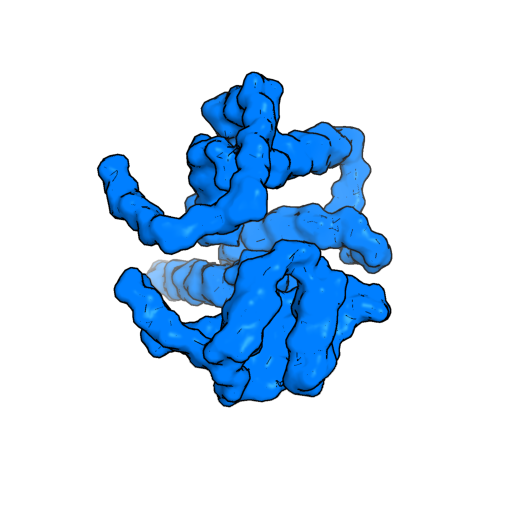OM 1533 C CA . PRO A 1 202 ? 7.555 1.485 11.157 1.00 89.75 202 PRO A CA 1
ATOM 1534 C C . PRO A 1 202 ? 8.404 2.388 10.246 1.00 89.75 202 PRO A C 1
ATOM 1536 O O . PRO A 1 202 ? 9.620 2.246 10.177 1.00 89.75 202 PRO A O 1
ATOM 1539 N N . VAL A 1 203 ? 7.784 3.399 9.622 1.00 87.88 203 VAL A N 1
ATOM 1540 C CA . VAL A 1 203 ? 8.480 4.394 8.769 1.00 87.88 203 VAL A CA 1
ATOM 1541 C C . VAL A 1 203 ? 9.625 5.102 9.511 1.00 87.88 203 VAL A C 1
ATOM 1543 O O . VAL A 1 203 ? 10.619 5.486 8.901 1.00 87.88 203 VAL A O 1
ATOM 1546 N N . THR A 1 204 ? 9.534 5.224 10.839 1.00 90.62 204 THR A N 1
ATOM 1547 C CA . THR A 1 204 ? 10.595 5.784 11.690 1.00 90.62 204 THR A CA 1
ATOM 1548 C C . THR A 1 204 ? 11.909 5.005 11.609 1.00 90.62 204 THR A C 1
ATOM 1550 O O . THR A 1 204 ? 12.964 5.592 11.831 1.00 90.62 204 THR A O 1
ATOM 1553 N N . SER A 1 205 ? 11.888 3.722 11.231 1.00 93.44 205 SER A N 1
ATOM 1554 C CA . SER A 1 205 ? 13.098 2.920 11.015 1.00 93.44 205 SER A CA 1
ATOM 1555 C C . SER A 1 205 ? 13.975 3.456 9.880 1.00 93.44 205 SER A C 1
ATOM 1557 O O . SER A 1 205 ? 15.186 3.259 9.915 1.00 93.44 205 SER A O 1
ATOM 1559 N N . LEU A 1 206 ? 13.409 4.206 8.925 1.00 94.31 206 LEU A N 1
ATOM 1560 C CA . LEU A 1 206 ? 14.193 4.901 7.896 1.00 94.31 206 LEU A CA 1
ATOM 1561 C C . LEU A 1 206 ? 15.073 6.015 8.469 1.00 94.31 206 LEU A C 1
ATOM 1563 O 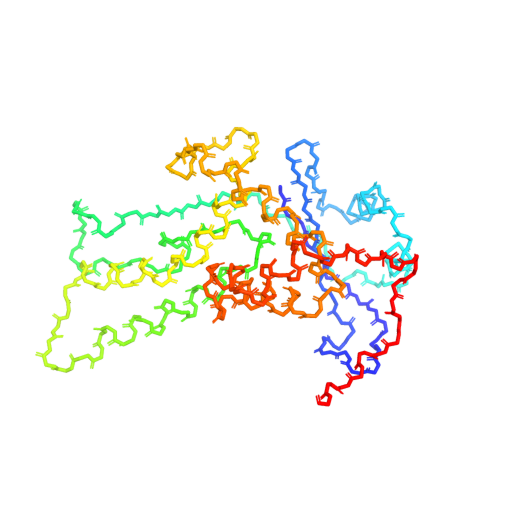O . LEU A 1 206 ? 15.981 6.469 7.786 1.00 94.31 206 LEU A O 1
ATOM 1567 N N . PHE A 1 207 ? 14.816 6.456 9.699 1.00 94.62 207 PHE A N 1
ATOM 1568 C CA . PHE A 1 207 ? 15.560 7.511 10.390 1.00 94.62 207 PHE A CA 1
ATOM 1569 C C . PHE A 1 207 ? 16.507 6.951 11.459 1.00 94.62 207 PHE A C 1
ATOM 1571 O O . PHE A 1 207 ? 17.108 7.717 12.211 1.00 94.62 207 PHE A O 1
ATOM 1578 N N . ALA A 1 208 ? 16.652 5.623 11.548 1.00 96.19 208 ALA A N 1
ATOM 1579 C CA . ALA A 1 208 ? 17.617 5.006 12.448 1.00 96.19 208 ALA A CA 1
ATOM 1580 C C . ALA A 1 208 ? 19.041 5.515 12.138 1.00 96.19 208 ALA A C 1
ATOM 1582 O O . ALA A 1 208 ? 19.360 5.714 10.964 1.00 96.19 208 ALA A O 1
ATOM 1583 N N . PRO A 1 209 ? 19.925 5.687 13.141 1.00 96.88 209 PRO A N 1
ATOM 1584 C CA . PRO A 1 209 ? 21.239 6.302 12.935 1.00 96.88 209 PRO A CA 1
ATOM 1585 C C . PRO A 1 209 ? 22.084 5.648 11.833 1.00 96.88 209 PRO A C 1
ATOM 1587 O O . PRO A 1 209 ? 22.738 6.347 11.063 1.00 96.88 209 PRO A O 1
ATOM 1590 N N . SER A 1 210 ? 22.044 4.318 11.714 1.00 96.12 210 SER A N 1
ATOM 1591 C CA . SER A 1 210 ? 22.748 3.574 10.661 1.00 96.12 210 SER A CA 1
ATOM 1592 C C . SER A 1 210 ? 22.213 3.889 9.262 1.00 96.12 210 SER A C 1
ATOM 1594 O O . SER A 1 210 ? 23.000 4.123 8.344 1.00 96.12 210 SER A O 1
ATOM 1596 N N . VAL A 1 211 ? 20.887 3.951 9.110 1.00 96.94 211 VAL A N 1
ATOM 1597 C CA . VAL A 1 211 ? 20.213 4.289 7.850 1.00 96.94 211 VAL A CA 1
ATOM 1598 C C . VAL A 1 211 ? 20.457 5.753 7.504 1.00 96.94 211 VAL A C 1
ATOM 1600 O O . VAL A 1 211 ? 20.901 6.042 6.401 1.00 96.94 211 VAL A O 1
ATOM 1603 N N . ALA A 1 212 ? 20.270 6.673 8.452 1.00 96.69 212 ALA A N 1
ATOM 1604 C CA . ALA A 1 212 ? 20.512 8.098 8.241 1.00 96.69 212 ALA A CA 1
ATOM 1605 C C . ALA A 1 212 ? 21.966 8.376 7.845 1.00 96.69 212 ALA A C 1
ATOM 1607 O O . ALA A 1 212 ? 22.220 9.132 6.908 1.00 96.69 212 ALA A O 1
ATOM 1608 N N . ARG A 1 213 ? 22.931 7.710 8.490 1.00 96.75 213 ARG A N 1
ATOM 1609 C CA . ARG A 1 213 ? 24.345 7.801 8.114 1.00 96.75 213 ARG A CA 1
ATOM 1610 C C . ARG A 1 213 ? 24.580 7.319 6.682 1.00 96.75 213 ARG A C 1
ATOM 1612 O O . ARG A 1 213 ? 25.293 7.990 5.940 1.00 96.75 213 ARG A O 1
ATOM 1619 N N . ALA A 1 214 ? 23.988 6.194 6.283 1.00 95.19 214 ALA A N 1
ATOM 1620 C CA . ALA A 1 214 ? 24.086 5.697 4.912 1.00 95.19 214 ALA A CA 1
ATOM 1621 C C . ALA A 1 214 ? 23.449 6.675 3.907 1.00 95.19 214 ALA A C 1
ATOM 1623 O O . ALA A 1 214 ? 24.072 7.037 2.914 1.00 95.19 214 ALA A O 1
ATOM 1624 N N . VAL A 1 215 ? 22.255 7.187 4.213 1.00 96.50 215 VAL A N 1
ATOM 1625 C CA . VAL A 1 215 ? 21.508 8.132 3.370 1.00 96.50 215 VAL A CA 1
ATOM 1626 C C . VAL A 1 215 ? 22.238 9.468 3.191 1.00 96.50 215 VAL A C 1
ATOM 1628 O O . VAL A 1 215 ? 22.193 10.059 2.113 1.00 96.50 215 VAL A O 1
ATOM 1631 N N . LEU A 1 216 ? 22.900 9.964 4.236 1.00 95.38 216 LEU A N 1
ATOM 1632 C CA . LEU A 1 216 ? 23.537 11.281 4.220 1.00 95.38 216 LEU A CA 1
ATOM 1633 C C . LEU A 1 216 ? 24.984 11.250 3.723 1.00 95.38 216 LEU A C 1
ATOM 1635 O O . LEU A 1 216 ? 25.405 12.206 3.077 1.00 95.38 216 LEU A O 1
ATOM 1639 N N . LEU A 1 217 ? 25.740 10.192 4.029 1.00 95.25 217 LEU A N 1
ATOM 1640 C CA . LEU A 1 217 ? 27.189 10.166 3.797 1.00 95.25 217 LEU A CA 1
ATOM 1641 C C . LEU A 1 217 ? 27.618 9.289 2.622 1.00 95.25 217 LEU A C 1
ATOM 1643 O O . LEU A 1 217 ? 28.724 9.473 2.119 1.00 95.25 217 LEU A O 1
ATOM 1647 N N . ARG A 1 218 ? 26.795 8.326 2.188 1.00 92.75 218 ARG A N 1
ATOM 1648 C CA . ARG A 1 218 ? 27.149 7.460 1.058 1.00 92.75 218 ARG A CA 1
ATOM 1649 C C . ARG A 1 218 ? 26.599 8.038 -0.250 1.00 92.75 218 ARG A C 1
ATOM 1651 O O . ARG A 1 218 ? 25.460 8.536 -0.270 1.00 92.75 218 ARG A O 1
ATOM 1658 N N . PRO A 1 219 ? 27.382 8.000 -1.341 1.00 89.44 219 PRO A N 1
ATOM 1659 C CA . PRO A 1 219 ? 26.874 8.349 -2.658 1.00 89.44 219 PRO A CA 1
ATOM 1660 C C . PRO A 1 219 ? 25.839 7.307 -3.116 1.00 89.44 219 PRO A C 1
ATOM 1662 O O . PRO A 1 219 ? 25.912 6.149 -2.695 1.00 89.44 219 PRO A O 1
ATOM 1665 N N . PRO A 1 220 ? 24.864 7.692 -3.957 1.00 87.56 220 PRO A N 1
ATOM 1666 C CA . PRO A 1 220 ? 24.018 6.715 -4.628 1.00 87.56 220 PRO A CA 1
ATOM 1667 C C . PRO A 1 220 ? 24.894 5.807 -5.499 1.00 87.56 220 PRO A C 1
ATOM 1669 O O . PRO A 1 220 ? 25.806 6.280 -6.180 1.00 87.56 220 PRO A O 1
ATOM 1672 N N . MET A 1 221 ? 24.635 4.501 -5.450 1.00 85.44 221 MET A N 1
ATOM 1673 C CA . MET A 1 221 ? 25.308 3.562 -6.342 1.00 85.44 221 MET A CA 1
ATOM 1674 C C . MET A 1 221 ? 24.835 3.802 -7.781 1.00 85.44 221 MET A C 1
ATOM 1676 O O . MET A 1 221 ? 23.646 4.065 -7.979 1.00 85.44 221 MET A O 1
ATOM 1680 N N . PRO A 1 222 ? 25.723 3.700 -8.785 1.00 83.94 222 PRO A N 1
ATOM 1681 C CA . PRO A 1 222 ? 25.310 3.752 -10.178 1.00 83.94 222 PRO A CA 1
ATOM 1682 C C . PRO A 1 222 ? 24.303 2.640 -10.467 1.00 83.94 222 PRO A C 1
ATOM 1684 O O . PRO A 1 222 ? 24.527 1.488 -10.093 1.00 83.94 222 PRO A O 1
ATOM 1687 N N . THR A 1 223 ? 23.211 2.974 -11.151 1.00 81.44 223 THR A N 1
ATOM 1688 C CA . THR A 1 223 ? 22.314 1.958 -11.702 1.00 81.44 223 THR A CA 1
ATOM 1689 C C . THR A 1 223 ? 23.078 1.186 -12.779 1.00 81.44 223 THR A C 1
ATOM 1691 O O . THR A 1 223 ? 23.621 1.822 -13.687 1.00 81.44 223 THR A O 1
ATOM 1694 N N . PRO A 1 224 ? 23.150 -0.153 -12.699 1.00 82.31 224 PRO A N 1
ATOM 1695 C CA . PRO A 1 224 ? 23.721 -0.964 -13.766 1.00 82.31 224 PRO A CA 1
ATOM 1696 C C . PRO A 1 224 ? 23.056 -0.657 -15.113 1.00 82.31 224 PRO A C 1
ATOM 1698 O O . PRO A 1 224 ? 21.849 -0.427 -15.169 1.00 82.31 224 PRO A O 1
ATOM 1701 N N . ALA A 1 225 ? 23.842 -0.660 -16.192 1.00 80.94 225 ALA A N 1
ATOM 1702 C CA . ALA A 1 225 ? 23.309 -0.477 -17.543 1.00 80.94 225 ALA A CA 1
ATOM 1703 C C . ALA A 1 225 ? 22.397 -1.641 -17.954 1.00 80.94 225 ALA A C 1
ATOM 1705 O O . ALA A 1 225 ? 21.415 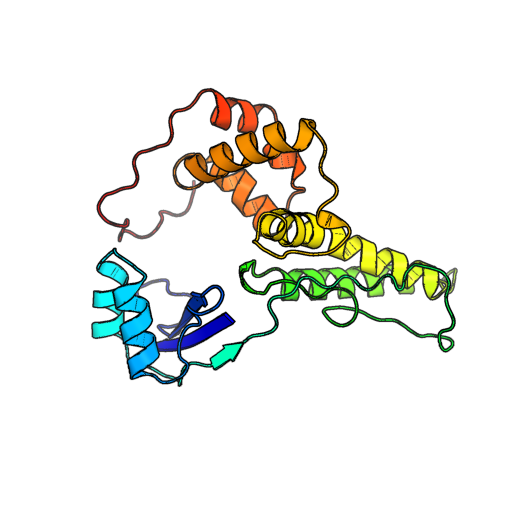-1.427 -18.657 1.00 80.94 225 ALA A O 1
ATOM 1706 N N . GLU A 1 226 ? 22.706 -2.847 -17.471 1.00 81.38 226 GLU A N 1
ATOM 1707 C CA . GLU A 1 226 ? 21.886 -4.036 -17.653 1.00 81.38 226 GLU A CA 1
ATOM 1708 C C . GLU A 1 226 ? 21.458 -4.616 -16.298 1.00 81.38 226 GLU A C 1
ATOM 1710 O O . GLU A 1 226 ? 22.253 -4.620 -15.351 1.00 81.38 226 GLU A O 1
ATOM 1715 N N . PRO A 1 227 ? 20.216 -5.114 -16.180 1.00 78.38 227 PRO A N 1
ATOM 1716 C CA . PRO A 1 227 ? 19.750 -5.801 -14.987 1.00 78.38 227 PRO A CA 1
ATOM 1717 C C . PRO A 1 227 ? 20.595 -7.051 -14.727 1.00 78.38 227 PRO A C 1
ATOM 1719 O O . PRO A 1 227 ? 20.934 -7.757 -15.678 1.00 78.38 227 PRO A O 1
ATOM 1722 N N . PRO A 1 228 ? 20.920 -7.363 -13.464 1.00 75.38 228 PRO A N 1
ATOM 1723 C CA . PRO A 1 228 ? 21.570 -8.624 -13.149 1.00 75.38 228 PRO A CA 1
ATOM 1724 C C . PRO A 1 228 ? 20.640 -9.778 -13.543 1.00 75.38 228 PRO A C 1
ATOM 1726 O O . PRO A 1 228 ? 19.531 -9.888 -13.030 1.00 75.38 228 PRO A O 1
ATOM 1729 N N . THR A 1 229 ? 21.091 -10.620 -14.469 1.00 72.81 229 THR A N 1
ATOM 1730 C CA . THR A 1 229 ? 20.381 -11.832 -14.915 1.00 72.81 229 THR A CA 1
ATOM 1731 C C . THR A 1 229 ? 20.815 -13.080 -14.150 1.00 72.81 229 THR A C 1
ATOM 1733 O O . THR A 1 229 ? 20.204 -14.136 -14.282 1.00 72.81 229 THR A O 1
ATOM 1736 N N . SER A 1 230 ? 21.864 -12.969 -13.334 1.00 71.69 230 SER A N 1
ATOM 1737 C CA . SER A 1 230 ? 22.307 -14.044 -12.454 1.00 71.69 230 SER A CA 1
ATOM 1738 C C . SER A 1 230 ? 21.334 -14.216 -11.283 1.00 71.69 230 SER A C 1
ATOM 1740 O O . SER A 1 230 ? 20.923 -13.207 -10.702 1.00 71.69 230 SER A O 1
ATOM 1742 N N . PRO A 1 231 ? 21.037 -15.460 -10.866 1.00 64.94 231 PRO A N 1
ATOM 1743 C CA . PRO A 1 231 ? 20.265 -15.716 -9.657 1.00 64.94 231 PRO A CA 1
ATOM 1744 C C . PRO A 1 231 ? 20.886 -15.005 -8.452 1.00 64.94 231 PRO A C 1
ATOM 1746 O O . PRO A 1 231 ? 22.113 -15.005 -8.281 1.00 64.94 231 PRO A O 1
ATOM 1749 N N . GLU A 1 232 ? 20.049 -14.408 -7.603 1.00 61.16 232 GLU A N 1
ATOM 1750 C CA . GLU A 1 232 ? 20.508 -13.863 -6.329 1.00 61.16 232 GLU A CA 1
ATOM 1751 C C . GLU A 1 232 ? 21.075 -15.023 -5.502 1.00 61.16 232 GLU A C 1
ATOM 1753 O O . GLU A 1 232 ? 20.382 -15.998 -5.208 1.00 61.16 232 GLU A O 1
ATOM 1758 N N . LYS A 1 233 ? 22.373 -14.963 -5.176 1.00 62.31 233 LYS A N 1
ATOM 1759 C CA . LYS A 1 233 ? 22.990 -15.987 -4.329 1.00 62.31 233 LYS A CA 1
ATOM 1760 C C . LYS A 1 233 ? 22.255 -15.988 -2.984 1.00 62.31 233 LYS A C 1
ATOM 1762 O O . LYS A 1 233 ? 22.080 -14.902 -2.429 1.00 62.31 233 LYS A O 1
ATOM 1767 N N . PRO A 1 234 ? 21.868 -17.157 -2.440 1.00 48.72 234 PRO A N 1
ATOM 1768 C CA . PRO A 1 234 ? 21.283 -17.230 -1.108 1.00 48.72 234 PRO A CA 1
ATOM 1769 C C . PRO A 1 234 ? 22.192 -16.486 -0.128 1.00 48.72 234 PRO A C 1
ATOM 1771 O O . PRO A 1 234 ? 23.394 -16.755 -0.080 1.00 48.72 234 PRO A O 1
ATOM 1774 N N . GLY A 1 235 ? 21.638 -15.500 0.577 1.00 49.28 235 GLY A N 1
ATOM 1775 C CA . GLY A 1 235 ? 22.398 -14.703 1.535 1.00 49.28 235 GLY A CA 1
ATOM 1776 C C . GLY A 1 235 ? 23.053 -15.604 2.582 1.00 49.28 235 GLY A C 1
ATOM 1777 O O . GLY A 1 235 ? 22.373 -16.443 3.172 1.00 49.28 235 GLY A O 1
ATOM 1778 N N . VAL A 1 236 ? 24.366 -15.434 2.764 1.00 33.97 236 VAL A N 1
ATOM 1779 C CA . VAL A 1 236 ? 25.146 -15.985 3.887 1.00 33.97 236 VAL A CA 1
ATOM 1780 C C . VAL A 1 236 ? 24.741 -15.294 5.182 1.00 33.97 236 VAL A C 1
ATOM 1782 O O . VAL A 1 236 ? 24.587 -14.050 5.147 1.00 33.97 236 VAL A O 1
#

Nearest PDB structures (foldseek):
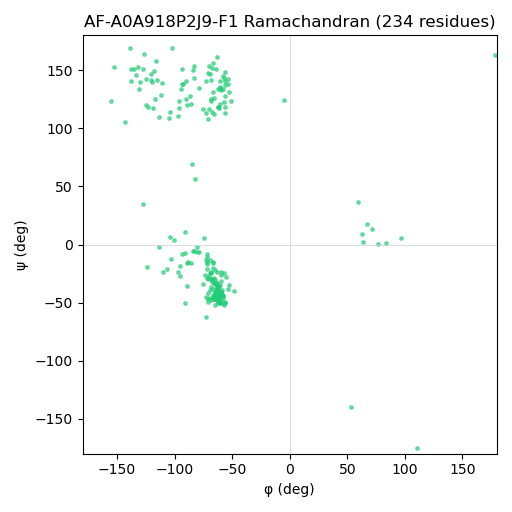  8wvb-assembly1_A  TM=8.582E-01  e=1.700E-12  Streptomyces lasalocidi
  8wvt-assembly2_B  TM=8.608E-01  e=2.257E-12  Streptomyces lasalocidi
  8wvb-assembly2_B  TM=8.356E-01  e=2.997E-12  Streptomyces lasalocidi
  8wvf-assembly2_B  TM=8.624E-01  e=7.011E-12  Streptomyces lasalocidi
  8t3p-assembly1_A  TM=8.414E-01  e=1.087E-09  Streptomyces virginiae

InterPro domains:
  IPR036188 FAD/NAD(P)-binding domain superfamily [G3DSA:3.50.50.60] (16-155)
  IPR036188 FAD/NAD(P)-binding domain superfamily [SSF51905] (38-129)

Sequence (236 aa):
MVAGAQWRADAAEGDAEGGTHLVIVSGLRDDEPPTDDDGFVTYVRKRLPHPLLHRWLDEAEPLSSAFGYRRTANIRRRYDLPGRRPAGFLATGDALCTFNPIYGQGMAVAAMSAVVLRETLSDPRRIPTTRRVQKALLAASRRAWGISAGSDRSMPGAVGSALASGSADRVAVWYLRRVLERYPGDPVVGTAFRSVLGLCAPVTSLFAPSVARAVLLRPPMPTPAEPPTSPEKPGV

Foldseek 3Di:
DKKKFKKFACDDVPRPVNRIDIDMDQDDPPLGQDQAPVSNLVSCPVPPVACPVVVVVVRIGTPDTMDDDDPQDWDADPPLDDDDDPAPDADAQVRHTNHRCVLVCRVVLRVLLVVQLCVQCVPPVDHDGNSVSNVSSSVSCVLVCCVRLLVCLPPPPDDDDSVPDDPVVVVVVVLVVLLVLALVPPPQSVVQVVCSSSVVDHPCSCVPPVNSCCSPPPDRDDDDPDDDPDPDDPDD

Organism: NCBI:txid68238

Secondary structure (DSSP, 8-state):
-EEEEEEE----TT-TTTTEEEEEEE--TT-PPPSSHHHHHHHHHHH--STHHHHHHHHSEE-SPPEEE-----EE--TTS-----TT----GGGTEE--GGG--HHHHHHHHHHHHHHHH--TT-PPPHHHHHHHHHHHTHHHHHHHHHHGGGSTT--SGGG---HHHHHHHHHHHHHHHHTTT-HHHHHHHHHHHTTSS-GGGGGSHHHHHHHHHSPPPPPPSS---SPPPPP-

pLDDT: mean 85.88, std 10.09, range [33.97, 96.94]